Protein AF-0000000083461631 (afdb_homodimer)

Nearest PDB structures (foldseek):
  4ord-assembly1_A  TM=9.804E-01  e=2.240E-19  Danio rerio
  3f5o-assembly1_B  TM=9.850E-01  e=8.744E-19  Homo sapiens
  2h4u-assembly1_A  TM=9.901E-01  e=3.588E-17  Homo sapiens
  2h4u-assembly1_D  TM=9.589E-01  e=8.024E-17  Homo sapiens
  1zki-assembly1_B  TM=8.930E-01  e=7.465E-11  Pseudomonas aeruginosa PAO1

Sequence (276 aa):
MSALQTVRSYWKYLIEGKGFEAILNTTQIVSAGEGKCTAEMVVGEQHLNALGTLHGGCTATLVDMISSMALITTKKGNAGVSVDMSISYLRAAPLGEKIIIEAKTNKSGKTLAFLDVAIKKTNGDLIATGTHTKFVQTMSALQTVRSYWKYLIEGKGFEAILNTTQIVSAGEGKCTAEMVVGEQHLNALGTLHGGCTATLVDMISSMALITTKKGNAGVSVDMSISYLRAAPLGEKIIIEAKTNKSGKTLAFLDVAIKKTNGDLIATGTHTKFVQT

pLDDT: mean 97.43, std 4.05, range [59.09, 98.97]

Structure (mmCIF, N/CA/C/O backbone):
data_AF-0000000083461631-model_v1
#
loop_
_entity.id
_entity.type
_entity.pdbx_description
1 polymer 'Acyl-coenzyme A thioesterase 13'
#
loop_
_atom_site.group_PDB
_atom_site.id
_atom_site.type_symbol
_atom_site.label_atom_id
_atom_site.label_alt_id
_atom_site.label_comp_id
_atom_site.label_asym_id
_atom_site.label_entity_id
_atom_site.label_seq_id
_atom_site.pdbx_PDB_ins_code
_atom_site.Cartn_x
_atom_site.Cartn_y
_atom_site.Cartn_z
_atom_site.occupancy
_atom_site.B_iso_or_equiv
_atom_site.auth_seq_id
_atom_site.auth_comp_id
_atom_site.auth_asym_id
_atom_site.auth_atom_id
_atom_site.pdbx_PDB_model_num
ATOM 1 N N . MET A 1 1 ? -0.059 -26.38 -18.36 1 84.03 1 MET A N 1
ATOM 2 C CA . MET A 1 1 ? 0.743 -25.165 -18.252 1 84.03 1 MET A CA 1
ATOM 3 C C . MET A 1 1 ? 1.476 -25.115 -16.916 1 84.03 1 MET A C 1
ATOM 5 O O . MET A 1 1 ? 0.965 -25.596 -15.903 1 84.03 1 MET A O 1
ATOM 9 N N . SER A 1 2 ? 2.731 -24.728 -16.998 1 94.28 2 SER A N 1
ATOM 10 C CA . SER A 1 2 ? 3.487 -24.654 -15.751 1 94.28 2 SER A CA 1
ATOM 11 C C . SER A 1 2 ? 2.91 -23.595 -14.818 1 94.28 2 SER A C 1
ATOM 13 O O . SER A 1 2 ? 2.135 -22.737 -15.247 1 94.28 2 SER A O 1
ATOM 15 N N . ALA A 1 3 ? 3.138 -23.726 -13.596 1 96.26 3 ALA A N 1
ATOM 16 C CA . ALA A 1 3 ? 2.722 -22.721 -12.621 1 96.26 3 ALA A CA 1
ATOM 17 C C . ALA A 1 3 ? 3.216 -21.333 -13.019 1 96.26 3 ALA A C 1
ATOM 19 O O . ALA A 1 3 ? 2.484 -20.348 -12.899 1 96.26 3 ALA A O 1
ATOM 20 N N . LEU A 1 4 ? 4.419 -21.264 -13.501 1 98.1 4 LEU A N 1
ATOM 21 C CA . LEU A 1 4 ? 5.001 -19.988 -13.905 1 98.1 4 LEU A CA 1
ATOM 22 C C . LEU A 1 4 ? 4.208 -19.367 -15.05 1 98.1 4 LEU A C 1
ATOM 24 O O . LEU A 1 4 ? 3.899 -18.174 -15.021 1 98.1 4 LEU A O 1
ATOM 28 N N . GLN A 1 5 ? 3.852 -20.115 -16.009 1 97.9 5 GLN A N 1
ATOM 29 C CA . GLN A 1 5 ? 3.11 -19.601 -17.155 1 97.9 5 GLN A CA 1
ATOM 30 C C . GLN A 1 5 ? 1.721 -19.124 -16.743 1 97.9 5 GLN A C 1
ATOM 32 O O . GLN A 1 5 ? 1.243 -18.095 -17.227 1 97.9 5 GLN A O 1
ATOM 37 N N . THR A 1 6 ? 1.158 -19.891 -15.921 1 97.07 6 THR A N 1
ATOM 38 C CA . THR A 1 6 ? -0.166 -19.518 -15.433 1 97.07 6 THR A CA 1
ATOM 39 C C . THR A 1 6 ? -0.11 -18.191 -14.682 1 97.07 6 THR A C 1
ATOM 41 O O . THR A 1 6 ? -0.924 -17.298 -14.927 1 97.07 6 THR A O 1
ATOM 44 N N . VAL A 1 7 ? 0.841 -18.043 -13.769 1 98.38 7 VAL A N 1
ATOM 45 C CA . VAL A 1 7 ? 0.971 -16.827 -12.974 1 98.38 7 VAL A CA 1
ATOM 46 C C . VAL A 1 7 ? 1.315 -15.649 -13.883 1 98.38 7 VAL A C 1
ATOM 48 O O . VAL A 1 7 ? 0.775 -14.553 -13.721 1 98.38 7 VAL A O 1
ATOM 51 N N . ARG A 1 8 ? 2.136 -15.841 -14.84 1 98.55 8 ARG A N 1
ATOM 52 C CA . ARG A 1 8 ? 2.495 -14.771 -15.766 1 98.55 8 ARG A CA 1
ATOM 53 C C . ARG A 1 8 ? 1.281 -14.304 -16.561 1 98.55 8 ARG A C 1
ATOM 55 O O . ARG A 1 8 ? 1.108 -13.106 -16.795 1 98.55 8 ARG A O 1
ATOM 62 N N . SER A 1 9 ? 0.485 -15.203 -17.001 1 98.14 9 SER A N 1
ATOM 63 C CA . SER A 1 9 ? -0.713 -14.847 -17.754 1 98.14 9 SER A CA 1
ATOM 64 C C . SER A 1 9 ? -1.691 -14.053 -16.894 1 98.14 9 SER A C 1
ATOM 66 O O . SER A 1 9 ? -2.248 -13.049 -17.343 1 98.14 9 SER A O 1
ATOM 68 N N . TYR A 1 10 ? -1.895 -14.508 -15.723 1 97.63 10 TYR A N 1
ATOM 69 C CA . TYR A 1 10 ? -2.784 -13.807 -14.803 1 97.63 10 TYR A CA 1
ATOM 70 C C . TYR A 1 10 ? -2.243 -12.421 -14.472 1 97.63 10 TYR A C 1
ATOM 72 O O . TYR A 1 10 ? -2.991 -11.44 -14.472 1 97.63 10 TYR A O 1
ATOM 80 N N . TRP A 1 11 ? -0.908 -12.376 -14.206 1 98.36 11 TRP A N 1
ATOM 81 C CA . TRP A 1 11 ? -0.241 -11.111 -13.915 1 98.36 11 TRP A CA 1
ATOM 82 C C . TRP A 1 11 ? -0.418 -10.125 -15.064 1 98.36 11 TRP A C 1
ATOM 84 O O . TRP A 1 11 ? -0.775 -8.965 -14.846 1 98.36 11 TRP A O 1
ATOM 94 N N . LYS A 1 12 ? -0.23 -10.613 -16.205 1 98.17 12 LYS A N 1
ATOM 95 C CA . LYS A 1 12 ? -0.379 -9.777 -17.393 1 98.17 12 LYS A CA 1
ATOM 96 C C . LYS A 1 12 ? -1.792 -9.21 -17.494 1 98.17 12 LYS A C 1
ATOM 98 O O . LYS A 1 12 ? -1.971 -8.027 -17.789 1 98.17 12 LYS A O 1
ATOM 103 N N . TYR A 1 13 ? -2.714 -10.028 -17.329 1 97.7 13 TYR A N 1
ATOM 104 C CA . TYR A 1 13 ? -4.108 -9.6 -17.333 1 97.7 13 TYR A CA 1
ATOM 105 C C . TYR A 1 13 ? -4.335 -8.468 -16.338 1 97.7 13 TYR A C 1
ATOM 107 O O . TYR A 1 13 ? -4.983 -7.47 -16.66 1 97.7 13 TYR A O 1
ATOM 115 N N . LEU A 1 14 ? -3.771 -8.595 -15.136 1 97.64 14 LEU A N 1
ATOM 116 C CA . LEU A 1 14 ? -3.978 -7.616 -14.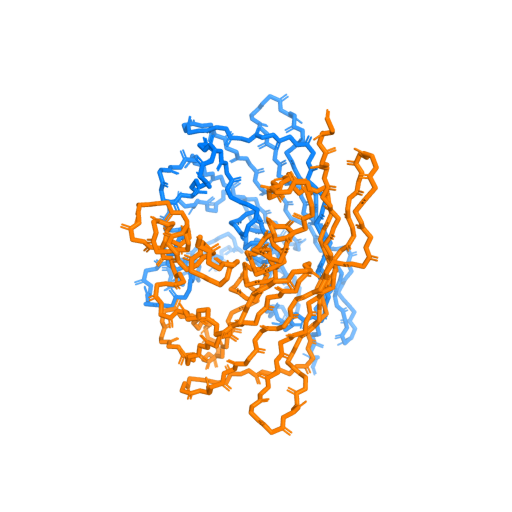074 1 97.64 14 LEU A CA 1
ATOM 117 C C . LEU A 1 14 ? -3.295 -6.295 -14.412 1 97.64 14 LEU A C 1
ATOM 119 O O . LEU A 1 14 ? -3.914 -5.232 -14.326 1 97.64 14 LEU A O 1
ATOM 123 N N . ILE A 1 15 ? -2.041 -6.303 -14.836 1 97.68 15 ILE A N 1
ATOM 124 C CA . ILE A 1 15 ? -1.252 -5.081 -14.955 1 97.68 15 ILE A CA 1
ATOM 125 C C . ILE A 1 15 ? -1.605 -4.364 -16.256 1 97.68 15 ILE A C 1
ATOM 127 O O . ILE A 1 15 ? -1.259 -3.195 -16.442 1 97.68 15 ILE A O 1
ATOM 131 N N . GLU A 1 16 ? -2.249 -5.028 -17.185 1 97.53 16 GLU A N 1
ATOM 132 C CA . GLU A 1 16 ? -2.68 -4.402 -18.432 1 97.53 16 GLU A CA 1
ATOM 133 C C . GLU A 1 16 ? -4.122 -3.913 -18.334 1 97.53 16 GLU A C 1
ATOM 135 O O . GLU A 1 16 ? -4.654 -3.338 -19.285 1 97.53 16 GLU A O 1
ATOM 140 N N . GLY A 1 17 ? -4.75 -4.155 -17.234 1 96.5 17 GLY A N 1
ATOM 141 C CA . GLY A 1 17 ? -6.105 -3.679 -17.008 1 96.5 17 GLY A CA 1
ATOM 142 C C . GLY A 1 17 ? -6.162 -2.23 -16.563 1 96.5 17 GLY A C 1
ATOM 143 O O . GLY A 1 17 ? -5.193 -1.486 -16.725 1 96.5 17 GLY A O 1
ATOM 144 N N . LYS A 1 18 ? -7.301 -1.824 -16.054 1 95.52 18 LYS A N 1
ATOM 145 C CA . LYS A 1 18 ? -7.535 -0.434 -15.675 1 95.52 18 LYS A CA 1
ATOM 146 C C . LYS A 1 18 ? -7.533 -0.27 -14.158 1 95.52 18 LYS A C 1
ATOM 148 O O . LYS A 1 18 ? -7.65 0.846 -13.648 1 95.52 18 LYS A O 1
ATOM 153 N N . GLY A 1 19 ? -7.443 -1.429 -13.494 1 97.44 19 GLY A N 1
ATOM 154 C CA . GLY A 1 19 ? -7.494 -1.385 -12.041 1 97.44 19 GLY A CA 1
ATOM 155 C C . GLY A 1 19 ? -6.198 -0.91 -11.413 1 97.44 19 GLY A C 1
ATOM 156 O O . GLY A 1 19 ? -5.301 -0.435 -12.112 1 97.44 19 GLY A O 1
ATOM 157 N N . PHE A 1 20 ? -6.131 -0.977 -10.075 1 98.09 20 PHE A N 1
ATOM 158 C CA . PHE A 1 20 ? -5.037 -0.435 -9.278 1 98.09 20 PHE A CA 1
ATOM 159 C C . PHE A 1 20 ? -3.718 -1.108 -9.641 1 98.09 20 PHE A C 1
ATOM 161 O O . PHE A 1 20 ? -2.666 -0.466 -9.634 1 98.09 20 PHE A O 1
ATOM 168 N N . GLU A 1 21 ? -3.747 -2.344 -10.042 1 97.27 21 GLU A N 1
ATOM 169 C CA . GLU A 1 21 ? -2.566 -3.158 -10.313 1 97.27 21 GLU A CA 1
ATOM 170 C C . GLU A 1 21 ? -1.772 -2.603 -11.492 1 97.27 21 GLU A C 1
ATOM 172 O O . GLU A 1 21 ? -0.592 -2.92 -11.657 1 97.27 21 GLU A O 1
ATOM 177 N N . ALA A 1 22 ? -2.405 -1.817 -12.264 1 97.03 22 ALA A N 1
ATOM 178 C CA . ALA A 1 22 ? -1.766 -1.281 -13.463 1 97.03 22 ALA A CA 1
ATOM 179 C C . ALA A 1 22 ? -0.508 -0.494 -13.108 1 97.03 22 ALA A C 1
ATOM 181 O O . ALA A 1 22 ? 0.387 -0.333 -13.942 1 97.03 22 ALA A O 1
ATOM 182 N N . ILE A 1 23 ? -0.4 -0.065 -11.898 1 95.79 23 ILE A N 1
ATOM 183 C CA . ILE A 1 23 ? 0.733 0.743 -11.462 1 95.79 23 ILE A CA 1
ATOM 184 C C . ILE A 1 23 ? 1.999 -0.111 -11.44 1 95.79 23 ILE A C 1
ATOM 186 O O . ILE A 1 23 ? 3.112 0.419 -11.401 1 95.79 23 ILE A O 1
ATOM 190 N N . LEU A 1 24 ? 1.839 -1.439 -11.477 1 97.23 24 LEU A N 1
ATOM 191 C CA . LEU A 1 24 ? 2.97 -2.359 -11.413 1 97.23 24 LEU A CA 1
ATOM 192 C C . LEU A 1 24 ? 3.302 -2.909 -12.796 1 97.23 24 LEU A C 1
ATOM 194 O O . LEU A 1 24 ? 3.869 -3.998 -12.916 1 97.23 24 LEU A O 1
ATOM 198 N N . ASN A 1 25 ? 2.998 -2.196 -13.822 1 96.45 25 ASN A N 1
ATOM 199 C CA . ASN A 1 25 ? 3.094 -2.683 -15.194 1 96.45 25 ASN A CA 1
ATOM 200 C C . ASN A 1 25 ? 4.547 -2.867 -15.623 1 96.45 25 ASN A C 1
ATOM 202 O O . ASN A 1 25 ? 4.819 -3.439 -16.68 1 96.45 25 ASN A O 1
ATOM 206 N N . THR A 1 26 ? 5.5 -2.521 -14.824 1 96.67 26 THR A N 1
ATOM 207 C CA . THR A 1 26 ? 6.907 -2.72 -15.156 1 96.67 26 THR A CA 1
ATOM 208 C C . THR A 1 26 ? 7.488 -3.891 -14.37 1 96.67 26 THR A C 1
ATOM 210 O O . THR A 1 26 ? 8.665 -4.224 -14.521 1 96.67 26 THR A O 1
ATOM 213 N N . THR A 1 27 ? 6.741 -4.505 -13.532 1 98.55 27 THR A N 1
ATOM 214 C CA . THR A 1 27 ? 7.166 -5.631 -12.708 1 98.55 27 THR A CA 1
ATOM 215 C C . THR A 1 27 ? 7.062 -6.94 -13.485 1 98.55 27 THR A C 1
ATOM 217 O O . THR A 1 27 ? 6.063 -7.188 -14.163 1 98.55 27 THR A O 1
ATOM 220 N N . GLN A 1 28 ? 8.072 -7.776 -13.385 1 98.66 28 GLN A N 1
ATOM 221 C CA . GLN A 1 28 ? 8.108 -9.051 -14.095 1 98.66 28 GLN A CA 1
ATOM 222 C C . GLN A 1 28 ? 8.129 -10.223 -13.118 1 98.66 28 GLN A C 1
ATOM 224 O O . GLN A 1 28 ? 8.959 -10.264 -12.208 1 98.66 28 GLN A O 1
ATOM 229 N N . ILE A 1 29 ? 7.302 -11.195 -13.404 1 98.91 29 ILE A N 1
ATOM 230 C CA . ILE A 1 29 ? 7.349 -12.444 -12.652 1 98.91 29 ILE A CA 1
ATOM 231 C C . ILE A 1 29 ? 8.47 -13.33 -13.192 1 98.91 29 ILE A C 1
ATOM 233 O O . ILE A 1 29 ? 8.484 -13.671 -14.377 1 98.91 29 ILE A O 1
ATOM 237 N N . VAL A 1 30 ? 9.35 -13.752 -12.302 1 98.77 30 VAL A N 1
ATOM 238 C CA . VAL A 1 30 ? 10.51 -14.466 -12.826 1 98.77 30 VAL A CA 1
ATOM 239 C C . VAL A 1 30 ? 10.441 -15.935 -12.415 1 98.77 30 VAL A C 1
ATOM 241 O O . VAL A 1 30 ? 11.04 -16.796 -13.063 1 98.77 30 VAL A O 1
ATOM 244 N N . SER A 1 31 ? 9.765 -16.27 -11.362 1 98.89 31 SER A N 1
ATOM 245 C CA . SER A 1 31 ? 9.521 -17.649 -10.952 1 98.89 31 SER A CA 1
ATOM 246 C C . SER A 1 31 ? 8.232 -17.767 -10.147 1 98.89 31 SER A C 1
ATOM 248 O O . SER A 1 31 ? 7.815 -16.811 -9.489 1 98.89 31 SER A O 1
ATOM 250 N N . ALA A 1 32 ? 7.649 -18.942 -10.253 1 98.81 32 ALA A N 1
ATOM 251 C CA . ALA A 1 32 ? 6.422 -19.226 -9.512 1 98.81 32 ALA A CA 1
ATOM 252 C C . ALA A 1 32 ? 6.165 -20.728 -9.432 1 98.81 32 ALA A C 1
ATOM 254 O O . ALA A 1 32 ? 6.381 -21.454 -10.406 1 98.81 32 ALA A O 1
ATOM 255 N N . GLY A 1 33 ? 5.701 -21.111 -8.279 1 98.73 33 GLY A N 1
ATOM 256 C CA . GLY A 1 33 ? 5.342 -22.505 -8.073 1 98.73 33 GLY A CA 1
ATOM 257 C C . GLY A 1 33 ? 5.422 -22.933 -6.62 1 98.73 33 GLY A C 1
ATOM 258 O O . GLY A 1 33 ? 6.283 -22.461 -5.875 1 98.73 33 GLY A O 1
ATOM 259 N N . GLU A 1 34 ? 4.527 -23.845 -6.247 1 98.19 34 GLU A N 1
ATOM 260 C CA . GLU A 1 34 ? 4.565 -24.488 -4.938 1 98.19 34 GLU A CA 1
ATOM 261 C C . GLU A 1 34 ? 4.535 -23.456 -3.814 1 98.19 34 GLU A C 1
ATOM 263 O O . GLU A 1 34 ? 5.331 -23.528 -2.876 1 98.19 34 GLU A O 1
ATOM 268 N N . GLY A 1 35 ? 3.778 -22.452 -3.953 1 98.68 35 GLY A N 1
ATOM 269 C CA . GLY A 1 35 ? 3.556 -21.474 -2.899 1 98.68 35 GLY A CA 1
ATOM 270 C C . GLY A 1 35 ? 4.617 -20.391 -2.856 1 98.68 35 GLY A C 1
ATOM 271 O O . GLY A 1 35 ? 4.728 -19.663 -1.868 1 98.68 35 GLY A O 1
ATOM 272 N N . LYS A 1 36 ? 5.422 -20.353 -3.943 1 98.92 36 LYS A N 1
ATOM 273 C CA . LYS A 1 36 ? 6.468 -19.338 -4.028 1 98.92 36 LYS A CA 1
ATOM 274 C C . LYS A 1 36 ? 6.325 -18.506 -5.3 1 98.92 36 LYS A C 1
ATOM 276 O O . LYS A 1 36 ? 5.841 -19.001 -6.319 1 98.92 36 LYS A O 1
ATOM 281 N N . CYS A 1 37 ? 6.763 -17.281 -5.215 1 98.94 37 CYS A N 1
ATOM 282 C CA . CYS A 1 37 ? 6.781 -16.389 -6.369 1 98.94 37 CYS A CA 1
ATOM 283 C C . CYS A 1 37 ? 7.878 -15.34 -6.23 1 98.94 37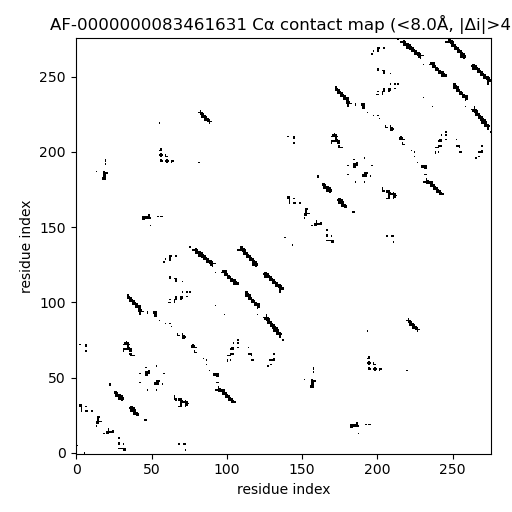 CYS A C 1
ATOM 285 O O . CYS A 1 37 ? 8.063 -14.768 -5.155 1 98.94 37 CYS A O 1
ATOM 287 N N . THR A 1 38 ? 8.619 -15.125 -7.267 1 98.96 38 THR A N 1
ATOM 288 C CA . THR A 1 38 ? 9.636 -14.081 -7.329 1 98.96 38 THR A CA 1
ATOM 289 C C . THR A 1 38 ? 9.36 -13.125 -8.486 1 98.96 38 THR A C 1
ATOM 291 O O . THR A 1 38 ? 9.037 -13.56 -9.593 1 98.96 38 THR A O 1
ATOM 294 N N . ALA A 1 39 ? 9.503 -11.873 -8.233 1 98.95 39 ALA A N 1
ATOM 295 C CA . ALA A 1 39 ? 9.365 -10.832 -9.249 1 98.95 39 ALA A CA 1
ATOM 296 C C . ALA A 1 39 ? 10.551 -9.872 -9.215 1 98.95 39 ALA A C 1
ATOM 298 O O . ALA A 1 39 ? 11.28 -9.811 -8.222 1 98.95 39 ALA A O 1
ATOM 299 N N . GLU A 1 40 ? 10.71 -9.177 -10.241 1 98.93 40 GLU A N 1
ATOM 300 C CA . GLU A 1 40 ? 11.724 -8.131 -10.341 1 98.93 40 GLU A CA 1
ATOM 301 C C . GLU A 1 40 ? 11.137 -6.848 -10.924 1 98.93 40 GLU A C 1
ATOM 303 O O . GLU A 1 40 ? 10.186 -6.895 -11.707 1 98.93 40 GLU A O 1
ATOM 308 N N . MET A 1 41 ? 11.75 -5.797 -10.549 1 98.57 41 MET A N 1
ATOM 309 C CA . MET A 1 41 ? 11.335 -4.485 -11.037 1 98.57 41 MET A CA 1
ATOM 310 C C . MET A 1 41 ? 12.479 -3.481 -10.942 1 98.57 41 MET A C 1
ATOM 312 O O . MET A 1 41 ? 13.291 -3.545 -10.017 1 98.57 41 MET A O 1
ATOM 316 N N . VAL A 1 42 ? 12.576 -2.6 -11.873 1 98.67 42 VAL A N 1
ATOM 317 C CA . VAL A 1 42 ? 13.411 -1.411 -11.741 1 98.67 42 VAL A CA 1
ATOM 318 C C . VAL A 1 42 ? 12.565 -0.237 -11.252 1 98.67 42 VAL A C 1
ATOM 320 O O . VAL A 1 42 ? 11.523 0.07 -11.835 1 98.67 42 VAL A O 1
ATOM 323 N N . VAL A 1 43 ? 13.002 0.379 -10.202 1 98.66 43 VAL A N 1
ATOM 324 C CA . VAL A 1 43 ? 12.261 1.5 -9.634 1 98.66 43 VAL A CA 1
ATOM 325 C C . VAL A 1 43 ? 12.214 2.65 -10.638 1 98.66 43 VAL A C 1
ATOM 327 O O . VAL A 1 43 ? 13.253 3.205 -11.004 1 98.66 43 VAL A O 1
ATOM 330 N N . GLY A 1 44 ? 11.02 2.937 -11.076 1 98.19 44 GLY A N 1
ATOM 331 C CA . GLY A 1 44 ? 10.81 4.033 -12.008 1 98.19 44 GLY A CA 1
ATOM 332 C C . GLY A 1 44 ? 10.186 5.256 -11.362 1 98.19 44 GLY A C 1
ATOM 333 O O . GLY A 1 44 ? 9.828 5.226 -10.183 1 98.19 44 GLY A O 1
ATOM 334 N N . GLU A 1 45 ? 10.037 6.309 -12.11 1 97.75 45 GLU A N 1
ATOM 335 C CA . GLU A 1 45 ? 9.509 7.574 -11.606 1 97.75 45 GLU A CA 1
ATOM 336 C C . GLU A 1 45 ? 8.115 7.393 -11.012 1 97.75 45 GLU A C 1
ATOM 338 O O . GLU A 1 45 ? 7.789 7.993 -9.986 1 97.75 45 GLU A O 1
ATOM 343 N N . GLN A 1 46 ? 7.33 6.538 -11.615 1 97.24 46 GLN A N 1
ATOM 344 C CA . GLN A 1 46 ? 5.941 6.349 -11.21 1 97.24 46 GLN A CA 1
ATOM 345 C C . GLN A 1 46 ? 5.853 5.642 -9.86 1 97.24 46 GLN A C 1
ATOM 347 O O . GLN A 1 46 ? 4.775 5.553 -9.269 1 97.24 46 GLN A O 1
ATOM 352 N N . HIS A 1 47 ? 7.007 5.109 -9.378 1 98.46 47 HIS A N 1
ATOM 353 C CA . HIS A 1 47 ? 7.024 4.358 -8.128 1 98.46 47 HIS A CA 1
ATOM 354 C C . HIS A 1 47 ? 7.543 5.213 -6.978 1 98.46 47 HIS A C 1
ATOM 356 O O . HIS A 1 47 ? 7.591 4.759 -5.833 1 98.46 47 HIS A O 1
ATOM 362 N N . LEU A 1 48 ? 7.932 6.434 -7.218 1 98.46 48 LEU A N 1
ATOM 363 C CA . LEU A 1 48 ? 8.705 7.218 -6.26 1 98.46 48 LEU A CA 1
ATOM 364 C C . LEU A 1 48 ? 7.785 7.996 -5.326 1 98.46 48 LEU A C 1
ATOM 366 O O . LEU A 1 48 ? 6.684 8.39 -5.717 1 98.46 48 LEU A O 1
ATOM 370 N N . ASN A 1 49 ? 8.319 8.184 -4.142 1 97.64 49 ASN A N 1
ATOM 371 C CA . ASN A 1 49 ? 7.766 9.211 -3.265 1 97.64 49 ASN A CA 1
ATOM 372 C C . ASN A 1 49 ? 8.412 10.57 -3.517 1 97.64 49 ASN A C 1
ATOM 374 O O . ASN A 1 49 ? 9.209 10.722 -4.444 1 97.64 49 ASN A O 1
ATOM 378 N N . ALA A 1 50 ? 8.035 11.527 -2.694 1 95.05 50 ALA A N 1
ATOM 379 C CA . ALA A 1 50 ? 8.481 12.904 -2.891 1 95.05 50 ALA A CA 1
ATOM 380 C C . ALA A 1 50 ? 9.98 13.037 -2.634 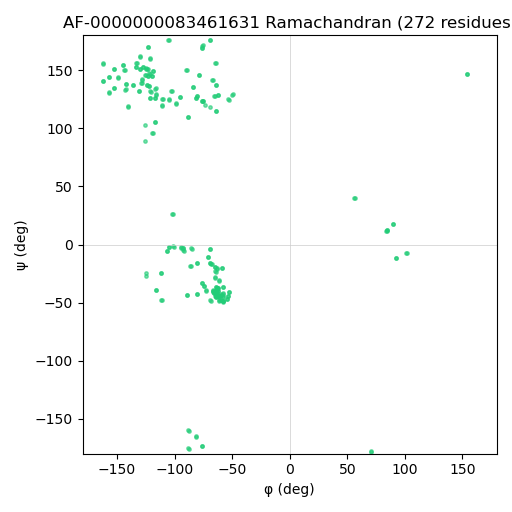1 95.05 50 ALA A C 1
ATOM 382 O O . ALA A 1 50 ? 10.595 14.035 -3.015 1 95.05 50 ALA A O 1
ATOM 383 N N . LEU A 1 51 ? 10.59 12.043 -1.956 1 95.13 51 LEU A N 1
ATOM 384 C CA . LEU A 1 51 ? 12.015 12.08 -1.647 1 95.13 51 LEU A CA 1
ATOM 385 C C . LEU A 1 51 ? 12.824 11.374 -2.729 1 95.13 51 LEU A C 1
ATOM 387 O O . LEU A 1 51 ? 14.043 11.234 -2.607 1 95.13 51 LEU A O 1
ATOM 391 N N . GLY A 1 52 ? 12.19 10.806 -3.704 1 97.42 52 GLY A N 1
ATOM 392 C CA . GLY A 1 52 ? 12.899 10.217 -4.829 1 97.42 52 GLY A CA 1
ATOM 393 C C . GLY A 1 52 ? 13.253 8.758 -4.613 1 97.42 52 GLY A C 1
ATOM 394 O O . GLY A 1 52 ? 14.181 8.24 -5.237 1 97.42 52 GLY A O 1
ATOM 395 N N . THR A 1 53 ? 12.614 8.156 -3.697 1 98.46 53 THR A N 1
ATOM 396 C CA . THR A 1 53 ? 12.82 6.733 -3.452 1 98.46 53 THR A CA 1
ATOM 397 C C . THR A 1 53 ? 11.504 5.969 -3.563 1 98.46 53 THR A C 1
ATOM 399 O O . THR A 1 53 ? 10.436 6.574 -3.673 1 98.46 53 THR A O 1
ATOM 402 N N . LEU A 1 54 ? 11.614 4.662 -3.561 1 98.7 54 LEU A N 1
ATOM 403 C CA . LEU A 1 54 ? 10.443 3.797 -3.655 1 98.7 54 LEU A CA 1
ATOM 404 C C . LEU A 1 54 ? 9.414 4.157 -2.589 1 98.7 54 LEU A C 1
ATOM 406 O O . LEU A 1 54 ? 9.735 4.2 -1.399 1 98.7 54 LEU A O 1
ATOM 410 N N . HIS A 1 55 ? 8.223 4.433 -3.018 1 98.79 55 HIS A N 1
ATOM 411 C CA . HIS A 1 55 ? 7.139 4.857 -2.138 1 98.79 55 HIS A CA 1
ATOM 412 C C . HIS A 1 55 ? 6.719 3.731 -1.199 1 98.79 55 HIS A C 1
ATOM 414 O O . HIS A 1 55 ? 6.618 2.575 -1.616 1 98.79 55 HIS A O 1
ATOM 420 N N . GLY A 1 56 ? 6.405 4.017 0.035 1 98.64 56 GLY A N 1
ATOM 421 C CA . GLY A 1 56 ? 5.941 3.025 0.992 1 98.64 56 GLY A CA 1
ATOM 422 C C . GLY A 1 56 ? 4.691 2.295 0.535 1 98.64 56 GLY A C 1
ATOM 423 O O . GLY A 1 56 ? 4.559 1.088 0.747 1 98.64 56 GLY A O 1
ATOM 424 N N . GLY A 1 57 ? 3.763 3.039 -0.025 1 98.63 57 GLY A N 1
ATOM 425 C CA . GLY A 1 57 ? 2.571 2.422 -0.584 1 98.63 57 GLY A CA 1
ATOM 426 C C . GLY A 1 57 ? 2.872 1.466 -1.723 1 98.63 57 GLY A C 1
ATOM 427 O O . GLY A 1 57 ? 2.209 0.437 -1.868 1 98.63 57 GLY A O 1
ATOM 428 N N . CYS A 1 58 ? 3.83 1.8 -2.544 1 98.75 58 CYS A N 1
ATOM 429 C CA . CYS A 1 58 ? 4.241 0.889 -3.607 1 98.75 58 CYS A CA 1
ATOM 430 C C . CYS A 1 58 ? 4.839 -0.388 -3.03 1 98.75 58 CYS A C 1
ATOM 432 O O . CYS A 1 58 ? 4.53 -1.488 -3.492 1 98.75 58 CYS A O 1
ATOM 434 N N . THR A 1 59 ? 5.683 -0.218 -2.03 1 98.9 59 THR A N 1
ATOM 435 C CA . THR A 1 59 ? 6.236 -1.365 -1.319 1 98.9 59 THR A CA 1
ATOM 436 C C . THR A 1 59 ? 5.121 -2.264 -0.792 1 98.9 59 THR A C 1
ATOM 438 O O . THR A 1 59 ? 5.151 -3.48 -0.99 1 98.9 59 THR A O 1
ATOM 441 N N . ALA A 1 60 ? 4.12 -1.682 -0.168 1 98.92 60 ALA A N 1
ATOM 442 C CA . ALA A 1 60 ? 2.996 -2.447 0.365 1 98.92 60 ALA A CA 1
ATOM 443 C C . ALA A 1 60 ? 2.24 -3.162 -0.751 1 98.92 60 ALA A C 1
ATOM 445 O O . ALA A 1 60 ? 1.79 -4.297 -0.577 1 98.92 60 ALA A O 1
ATOM 446 N N . THR A 1 61 ? 2.083 -2.49 -1.85 1 98.86 61 THR A N 1
ATOM 447 C CA . THR A 1 61 ? 1.393 -3.09 -2.986 1 98.86 61 THR A CA 1
ATOM 448 C C . THR A 1 61 ? 2.163 -4.298 -3.511 1 98.86 61 THR A C 1
ATOM 450 O O . THR A 1 61 ? 1.566 -5.32 -3.856 1 98.86 61 THR A O 1
ATOM 453 N N . LEU A 1 62 ? 3.488 -4.17 -3.589 1 98.9 62 LEU A N 1
ATOM 454 C CA . LEU A 1 62 ? 4.313 -5.298 -4.01 1 98.9 62 LEU A CA 1
ATOM 455 C C . LEU A 1 62 ? 4.154 -6.474 -3.053 1 98.9 62 LEU A C 1
ATOM 457 O O . LEU A 1 62 ? 4.009 -7.619 -3.489 1 98.9 62 LEU A O 1
ATOM 461 N N . VAL A 1 63 ? 4.163 -6.215 -1.747 1 98.94 63 VAL A N 1
ATOM 462 C CA . VAL A 1 63 ? 3.949 -7.264 -0.756 1 98.94 63 VAL A CA 1
ATOM 463 C C . VAL A 1 63 ? 2.597 -7.932 -0.994 1 98.94 63 VAL A C 1
ATOM 465 O O . VAL A 1 63 ? 2.507 -9.161 -1.051 1 98.94 63 VAL A O 1
ATOM 468 N N . ASP A 1 64 ? 1.573 -7.131 -1.153 1 98.88 64 ASP A N 1
ATOM 469 C CA . ASP A 1 64 ? 0.21 -7.603 -1.377 1 98.88 64 ASP A CA 1
ATOM 470 C C . ASP A 1 64 ? 0.132 -8.489 -2.618 1 98.88 64 ASP A C 1
ATOM 472 O O . ASP A 1 64 ? -0.323 -9.632 -2.543 1 98.88 64 ASP A O 1
ATOM 476 N N . MET A 1 65 ? 0.683 -8.03 -3.682 1 98.81 65 MET A N 1
ATOM 477 C CA . MET A 1 65 ? 0.446 -8.653 -4.98 1 98.81 65 MET A CA 1
ATOM 478 C C . MET A 1 65 ? 1.326 -9.886 -5.161 1 98.81 65 MET A C 1
ATOM 480 O O . MET A 1 65 ? 0.856 -10.926 -5.627 1 98.81 65 MET A O 1
ATOM 484 N N . ILE A 1 66 ? 2.566 -9.806 -4.786 1 98.9 66 ILE A N 1
ATOM 485 C CA . ILE A 1 66 ? 3.454 -10.929 -5.066 1 98.9 66 ILE A CA 1
ATOM 486 C C . ILE A 1 66 ? 3.17 -12.068 -4.089 1 98.9 66 ILE A C 1
ATOM 488 O O . ILE A 1 66 ? 3.262 -13.243 -4.452 1 98.9 66 ILE A O 1
ATOM 492 N N . SER A 1 67 ? 2.782 -11.752 -2.826 1 98.86 67 SER A N 1
ATOM 493 C CA . SER A 1 67 ? 2.326 -12.82 -1.944 1 98.86 67 SER A CA 1
ATOM 494 C C . SER A 1 67 ? 1.067 -13.487 -2.487 1 98.86 67 SER A C 1
ATOM 496 O O . SER A 1 67 ? 0.907 -14.705 -2.38 1 98.86 67 SER A O 1
ATOM 498 N N . SER A 1 68 ? 0.143 -12.728 -3.074 1 98.58 68 SER A N 1
ATOM 499 C CA . SER A 1 68 ? -1.057 -13.306 -3.67 1 98.58 68 SER A CA 1
ATOM 500 C C . SER A 1 68 ? -0.709 -14.216 -4.842 1 98.58 68 SER A C 1
ATOM 502 O O . SER A 1 68 ? -1.327 -15.267 -5.025 1 98.58 68 SER A O 1
ATOM 504 N N . MET A 1 69 ? 0.312 -13.844 -5.629 1 98.71 69 MET A N 1
ATOM 505 C CA . MET A 1 69 ? 0.749 -14.682 -6.741 1 98.71 69 MET A CA 1
ATOM 506 C C . MET A 1 69 ? 1.341 -15.993 -6.234 1 98.71 69 MET A C 1
ATOM 508 O O . MET A 1 69 ? 1.13 -17.048 -6.835 1 98.71 69 MET A O 1
ATOM 512 N N . ALA A 1 70 ? 2.097 -15.888 -5.16 1 98.84 70 ALA A N 1
ATOM 513 C CA . ALA A 1 70 ? 2.613 -17.114 -4.556 1 98.84 70 ALA A CA 1
ATOM 514 C C . ALA A 1 70 ? 1.474 -18.032 -4.12 1 98.84 70 ALA A C 1
ATOM 516 O O . ALA A 1 70 ? 1.514 -19.24 -4.364 1 98.84 70 ALA A O 1
ATOM 517 N N . LEU A 1 71 ? 0.496 -17.473 -3.541 1 98.49 71 LEU A N 1
ATOM 518 C CA . LEU A 1 71 ? -0.618 -18.227 -2.978 1 98.49 71 LEU A CA 1
ATOM 519 C C . LEU A 1 71 ? -1.375 -18.976 -4.069 1 98.49 71 LEU A C 1
ATOM 521 O O . LEU A 1 71 ? -1.809 -20.112 -3.862 1 98.49 71 LEU A O 1
ATOM 525 N N . ILE A 1 72 ? -1.51 -18.365 -5.228 1 97.32 72 ILE A N 1
ATOM 526 C CA . ILE A 1 72 ? -2.251 -18.96 -6.335 1 97.32 72 ILE A CA 1
ATOM 527 C C . ILE A 1 72 ? -1.566 -20.25 -6.781 1 97.32 72 ILE A C 1
ATOM 529 O O . ILE A 1 72 ? -2.184 -21.094 -7.434 1 97.32 72 ILE A O 1
ATOM 533 N N . THR A 1 73 ? -0.297 -20.453 -6.489 1 98.24 73 THR A N 1
ATOM 534 C CA . THR A 1 73 ? 0.445 -21.609 -6.98 1 98.24 73 THR A CA 1
ATOM 535 C C . THR A 1 73 ? 0.377 -22.76 -5.981 1 98.24 73 THR A C 1
ATOM 537 O O . THR A 1 73 ? 0.957 -23.823 -6.21 1 98.24 73 THR A O 1
ATOM 540 N N . THR A 1 74 ? -0.214 -22.497 -4.838 1 97.11 74 THR A N 1
ATOM 541 C CA . THR A 1 74 ? -0.457 -23.596 -3.911 1 97.11 74 THR A CA 1
ATOM 542 C C . THR A 1 74 ? -1.521 -24.542 -4.46 1 97.11 74 THR A C 1
ATOM 544 O O . THR A 1 74 ? -2.108 -24.281 -5.512 1 97.11 74 THR A O 1
ATOM 547 N N . LYS A 1 75 ? -1.785 -25.582 -3.801 1 92.83 75 LYS A N 1
ATOM 548 C CA . LYS A 1 75 ? -2.773 -26.567 -4.234 1 92.83 75 LYS A CA 1
ATOM 549 C C . LYS A 1 75 ? -4.176 -25.968 -4.245 1 92.83 75 LYS A C 1
ATOM 551 O O . LYS A 1 75 ? -5.009 -26.341 -5.075 1 92.83 75 LYS A O 1
ATOM 556 N N . LYS A 1 76 ? -4.413 -25.016 -3.416 1 91.33 76 LYS A N 1
ATOM 557 C CA . LYS A 1 76 ? -5.737 -24.406 -3.337 1 91.33 76 LYS A CA 1
ATOM 558 C C . LYS A 1 76 ? -6.013 -23.532 -4.557 1 91.33 76 LYS A C 1
ATOM 560 O O . LYS A 1 76 ? -7.165 -23.379 -4.969 1 91.33 76 LYS A O 1
ATOM 565 N N . GLY A 1 77 ? -5.002 -22.783 -5.045 1 91.53 77 GLY A N 1
ATOM 566 C CA . GLY A 1 77 ? -5.08 -22.165 -6.359 1 91.53 77 GLY A CA 1
ATOM 567 C C . GLY A 1 77 ? -5.812 -20.836 -6.351 1 91.53 77 GLY A C 1
ATOM 568 O O . GLY A 1 77 ? -6.212 -20.335 -7.404 1 91.53 77 GLY A O 1
ATOM 569 N N . ASN A 1 78 ? -6.066 -20.294 -5.187 1 91.37 78 ASN A N 1
ATOM 570 C CA . ASN A 1 78 ? -6.734 -18.997 -5.188 1 91.37 78 ASN A CA 1
ATOM 571 C C . ASN A 1 78 ? -5.902 -17.937 -4.471 1 91.37 78 ASN A C 1
ATOM 573 O O . ASN A 1 78 ? -5.035 -18.266 -3.659 1 91.37 78 ASN A O 1
ATOM 577 N N . ALA A 1 79 ? -6.203 -16.68 -4.745 1 92.1 79 ALA A N 1
ATOM 578 C CA . ALA A 1 79 ? -5.406 -15.561 -4.251 1 92.1 79 ALA A CA 1
ATOM 579 C C . ALA A 1 79 ? -5.861 -15.135 -2.858 1 92.1 79 ALA A C 1
ATOM 581 O O . ALA A 1 79 ? -5.13 -14.447 -2.142 1 92.1 79 ALA A O 1
ATOM 582 N N . GLY A 1 80 ? -7.131 -15.537 -2.41 1 95.22 80 GLY A N 1
ATOM 583 C CA . GLY A 1 80 ? -7.653 -15.146 -1.11 1 95.22 80 GLY A CA 1
ATOM 584 C C . GLY A 1 80 ? -8.005 -13.672 -1.027 1 95.22 80 GLY A C 1
ATOM 585 O O . GLY A 1 80 ? -7.955 -12.959 -2.032 1 95.22 80 GLY A O 1
ATOM 586 N N . VAL A 1 81 ? -8.448 -13.293 0.171 1 96.91 81 VAL A N 1
ATOM 587 C CA . VAL A 1 81 ? -8.743 -11.902 0.499 1 96.91 81 VAL A CA 1
ATOM 588 C C . VAL A 1 81 ? -7.932 -11.476 1.721 1 96.91 81 VAL A C 1
ATOM 590 O O . VAL A 1 81 ? -7.798 -12.238 2.681 1 96.91 81 VAL A O 1
ATOM 593 N N . SER A 1 82 ? -7.413 -10.318 1.635 1 98.5 82 SER A N 1
ATOM 594 C CA . SER A 1 82 ? -6.522 -9.856 2.694 1 98.5 82 SER A CA 1
ATOM 595 C C . SER A 1 82 ? -7.264 -9.715 4.019 1 98.5 82 SER A C 1
ATOM 597 O O . SER A 1 82 ? -8.382 -9.197 4.058 1 98.5 82 SER A O 1
ATOM 599 N N . VAL A 1 83 ? -6.611 -10.175 5.09 1 98.81 83 VAL A N 1
ATOM 600 C CA . VAL A 1 83 ? -7.095 -10.008 6.456 1 98.81 83 VAL A CA 1
ATOM 601 C C . VAL A 1 83 ? -6.184 -9.043 7.212 1 98.81 83 VAL A C 1
ATOM 603 O O . VAL A 1 83 ? -6.662 -8.122 7.878 1 98.81 83 VAL A O 1
ATOM 606 N N . ASP A 1 84 ? -4.855 -9.311 7.076 1 98.92 84 ASP A N 1
ATOM 607 C CA . ASP A 1 84 ? -3.853 -8.473 7.727 1 98.92 84 ASP A CA 1
ATOM 608 C C . ASP A 1 84 ? -2.559 -8.433 6.918 1 98.92 84 ASP A C 1
ATOM 610 O O . ASP A 1 84 ? -2.14 -9.448 6.357 1 98.92 84 ASP A O 1
ATOM 614 N N . MET A 1 85 ? -1.969 -7.31 6.938 1 98.94 85 MET A N 1
ATOM 615 C CA . MET A 1 85 ? -0.674 -7.146 6.282 1 98.94 85 MET A CA 1
ATOM 616 C C . MET A 1 85 ? 0.228 -6.214 7.084 1 98.94 85 MET A C 1
ATOM 618 O O . MET A 1 85 ? -0.213 -5.156 7.538 1 98.94 85 MET A O 1
ATOM 622 N N . SER A 1 86 ? 1.44 -6.617 7.274 1 98.97 86 SER A N 1
ATOM 623 C CA . SER A 1 86 ? 2.431 -5.819 7.987 1 98.97 86 SER A CA 1
ATOM 624 C C . SER A 1 86 ? 3.717 -5.684 7.179 1 98.97 86 SER A C 1
ATOM 626 O O . SER A 1 86 ? 4.177 -6.65 6.567 1 98.97 86 SER A O 1
ATOM 628 N N . ILE A 1 87 ? 4.268 -4.509 7.192 1 98.95 87 ILE A N 1
ATOM 629 C CA . ILE A 1 87 ? 5.49 -4.238 6.443 1 98.95 87 ILE A CA 1
ATOM 630 C C . ILE A 1 87 ? 6.506 -3.542 7.346 1 98.95 87 ILE A C 1
ATOM 632 O O . ILE A 1 87 ? 6.162 -2.605 8.07 1 98.95 87 ILE A O 1
ATOM 636 N N . SER A 1 88 ? 7.678 -3.994 7.336 1 98.97 88 SER A N 1
ATOM 637 C CA . SER A 1 88 ? 8.821 -3.293 7.913 1 98.97 88 SER A CA 1
ATOM 638 C C . SER A 1 88 ? 9.701 -2.683 6.827 1 98.97 88 SER A C 1
ATOM 640 O O . SER A 1 88 ? 10.132 -3.38 5.906 1 98.97 88 SER A O 1
ATOM 642 N N . TYR A 1 89 ? 9.919 -1.424 6.932 1 98.89 89 TYR A N 1
ATOM 643 C CA . TYR A 1 89 ? 10.724 -0.674 5.975 1 98.89 89 TYR A CA 1
ATOM 644 C C . TYR A 1 89 ? 12.144 -0.477 6.493 1 98.89 89 TYR A C 1
ATOM 646 O O . TYR A 1 89 ? 12.352 0.169 7.523 1 98.89 89 TYR A O 1
ATOM 654 N N . LEU A 1 90 ? 13.119 -0.963 5.719 1 98.82 90 LEU A N 1
ATOM 655 C CA . LEU A 1 90 ? 14.461 -1.054 6.284 1 98.82 90 LEU A CA 1
ATOM 656 C C . LEU A 1 90 ? 15.43 -0.147 5.533 1 98.82 90 LEU A C 1
ATOM 658 O O . LEU A 1 90 ? 16.341 0.428 6.133 1 98.82 90 LEU A O 1
ATOM 662 N N . ARG A 1 91 ? 15.276 -0.086 4.223 1 98.61 91 ARG A N 1
ATOM 663 C CA . ARG A 1 91 ? 16.179 0.727 3.415 1 98.61 91 ARG A CA 1
ATOM 664 C C . ARG A 1 91 ? 15.44 1.367 2.245 1 98.61 91 ARG A C 1
ATOM 666 O O . ARG A 1 91 ? 14.479 0.798 1.724 1 98.61 91 ARG A O 1
ATOM 673 N N . ALA A 1 92 ? 16.012 2.494 1.795 1 98.35 92 ALA A N 1
ATOM 674 C CA . ALA A 1 92 ? 15.477 3.171 0.617 1 98.35 92 ALA A CA 1
ATOM 675 C C . ALA A 1 92 ? 15.926 2.476 -0.666 1 98.35 92 ALA A C 1
ATOM 677 O O . ALA A 1 92 ? 16.983 1.843 -0.698 1 98.35 92 ALA A O 1
ATOM 678 N N . ALA A 1 93 ? 15.107 2.478 -1.646 1 98.58 93 ALA A N 1
ATOM 679 C CA . ALA A 1 93 ? 15.455 2.099 -3.013 1 98.58 93 ALA A CA 1
ATOM 680 C C . ALA A 1 93 ? 15.28 3.276 -3.969 1 98.58 93 ALA A C 1
ATOM 682 O O . ALA A 1 93 ? 14.153 3.679 -4.268 1 98.58 93 ALA A O 1
ATOM 683 N N . PRO A 1 94 ? 16.345 3.924 -4.446 1 98.44 94 PRO A N 1
ATOM 684 C CA . PRO A 1 94 ? 16.246 5.12 -5.286 1 98.44 94 PRO A CA 1
ATOM 685 C C . PRO A 1 94 ? 15.84 4.799 -6.723 1 98.44 94 PRO A C 1
ATOM 687 O O . PRO A 1 94 ? 15.842 3.632 -7.123 1 98.44 94 PRO A O 1
ATOM 690 N N . LEU A 1 95 ? 15.564 5.869 -7.457 1 98.48 95 LEU A N 1
ATOM 691 C CA . LEU A 1 95 ? 15.276 5.77 -8.884 1 98.48 95 LEU A CA 1
ATOM 692 C C . LEU A 1 95 ? 16.338 4.941 -9.597 1 98.48 95 LEU A C 1
ATOM 694 O O . LEU A 1 95 ? 17.536 5.137 -9.378 1 98.48 95 LEU A O 1
ATOM 698 N N . GLY A 1 96 ? 15.846 3.963 -10.366 1 98.45 96 GLY A N 1
ATOM 699 C CA . GLY A 1 96 ? 16.755 3.17 -11.177 1 98.45 96 GLY A CA 1
ATOM 700 C C . GLY A 1 96 ? 17.244 1.918 -10.475 1 98.45 96 GLY A C 1
ATOM 701 O O . GLY A 1 96 ? 17.876 1.059 -11.094 1 98.45 96 GLY A O 1
ATOM 702 N N . GLU A 1 97 ? 17.01 1.793 -9.193 1 98.58 97 GLU A N 1
ATOM 703 C CA . GLU A 1 97 ? 17.416 0.6 -8.457 1 98.58 97 GLU A CA 1
ATOM 704 C C . GLU A 1 97 ? 16.645 -0.629 -8.93 1 98.58 97 GLU A C 1
ATOM 706 O O . GLU A 1 97 ? 15.423 -0.58 -9.088 1 98.58 97 GLU A O 1
ATOM 711 N N . LYS A 1 98 ? 17.35 -1.708 -9.273 1 98.74 98 LYS A N 1
ATOM 712 C CA . LYS A 1 98 ? 16.695 -2.989 -9.517 1 98.74 98 LYS A CA 1
ATOM 713 C C . LYS A 1 98 ? 16.385 -3.707 -8.207 1 98.74 98 LYS A C 1
ATOM 715 O O . LYS A 1 98 ? 17.273 -3.899 -7.373 1 98.74 98 LYS A O 1
ATOM 720 N N . ILE A 1 99 ? 15.155 -4.127 -8.015 1 98.88 99 ILE A N 1
ATOM 721 C CA . ILE A 1 99 ? 14.773 -4.805 -6.782 1 98.88 99 ILE A CA 1
ATOM 722 C C . ILE A 1 99 ? 14.151 -6.161 -7.109 1 98.88 99 ILE A C 1
ATOM 724 O O . ILE A 1 99 ? 13.638 -6.365 -8.211 1 98.88 99 ILE A O 1
ATOM 728 N N . ILE A 1 100 ? 14.305 -7.053 -6.193 1 98.95 100 ILE A N 1
ATOM 729 C CA . ILE A 1 100 ? 13.754 -8.402 -6.254 1 98.95 100 ILE A CA 1
ATOM 730 C C . ILE A 1 100 ? 12.735 -8.594 -5.133 1 98.95 100 ILE A C 1
ATOM 732 O O . ILE A 1 100 ? 13.004 -8.26 -3.977 1 98.95 100 ILE A O 1
ATOM 736 N N . ILE A 1 101 ? 11.553 -9.067 -5.465 1 98.97 101 ILE A N 1
ATOM 737 C CA . ILE A 1 101 ? 10.49 -9.346 -4.505 1 98.97 101 ILE A CA 1
ATOM 738 C C . ILE A 1 101 ? 10.267 -10.853 -4.406 1 98.97 101 ILE A C 1
ATOM 740 O O . ILE A 1 101 ? 9.925 -11.503 -5.397 1 98.97 101 ILE A O 1
ATOM 744 N N . GLU A 1 102 ? 10.452 -11.391 -3.24 1 98.97 102 GLU A N 1
ATOM 745 C CA . GLU A 1 102 ? 10.301 -12.825 -3.011 1 98.97 102 GLU A CA 1
ATOM 746 C C . GLU A 1 102 ? 9.173 -13.11 -2.024 1 98.97 102 GLU A C 1
ATOM 748 O O . GLU A 1 102 ? 9.179 -12.599 -0.902 1 98.97 102 GLU A O 1
ATOM 753 N N . ALA A 1 103 ? 8.288 -13.932 -2.448 1 98.96 103 ALA A N 1
ATOM 754 C CA . ALA A 1 103 ? 7.164 -14.299 -1.591 1 98.96 103 ALA A CA 1
ATOM 755 C C . ALA A 1 103 ? 7.112 -15.808 -1.37 1 98.96 103 ALA A C 1
ATOM 757 O O . ALA A 1 103 ? 7.454 -16.584 -2.265 1 98.96 103 ALA A O 1
ATOM 758 N N . LYS A 1 104 ? 6.661 -16.135 -0.212 1 98.92 104 LYS A N 1
ATOM 759 C CA . LYS A 1 104 ? 6.477 -17.537 0.152 1 98.92 104 LYS A CA 1
ATOM 760 C C . LYS A 1 104 ? 5.217 -17.727 0.991 1 98.92 104 LYS A C 1
ATOM 762 O O . LYS A 1 104 ? 4.966 -16.963 1.925 1 98.92 104 LYS A O 1
ATOM 767 N N . THR A 1 105 ? 4.52 -18.808 0.657 1 98.87 105 THR A N 1
ATOM 768 C CA . THR A 1 105 ? 3.4 -19.241 1.485 1 98.87 105 THR A CA 1
ATOM 769 C C . THR A 1 105 ? 3.875 -20.183 2.587 1 98.87 105 THR A C 1
ATOM 771 O O . THR A 1 105 ? 4.209 -21.34 2.322 1 98.87 105 THR A O 1
ATOM 774 N N . ASN A 1 106 ? 3.831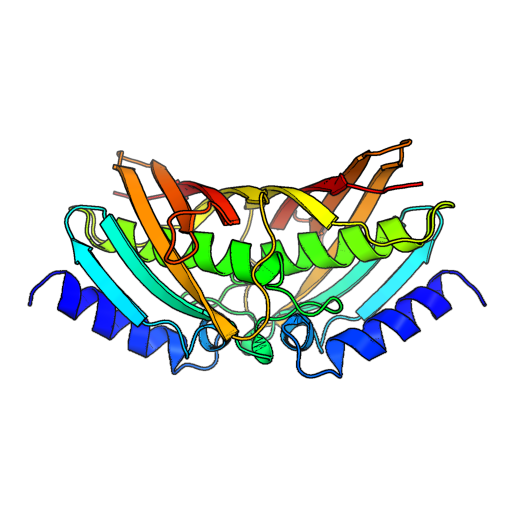 -19.669 3.763 1 98.77 106 ASN A N 1
ATOM 775 C CA . ASN A 1 106 ? 4.318 -20.469 4.881 1 98.77 106 ASN A CA 1
ATOM 776 C C . ASN A 1 106 ? 3.333 -21.575 5.25 1 98.77 106 ASN A C 1
ATOM 778 O O . ASN A 1 106 ? 3.739 -22.662 5.663 1 98.77 106 ASN A O 1
ATOM 782 N N . LYS A 1 107 ? 2.111 -21.223 5.118 1 97.74 107 LYS A N 1
ATOM 783 C CA . LYS A 1 107 ? 1.012 -22.128 5.444 1 97.74 107 LYS A CA 1
ATOM 784 C C . LYS A 1 107 ? -0.261 -21.738 4.698 1 97.74 107 LYS A C 1
ATOM 786 O O . LYS A 1 107 ? -0.604 -20.557 4.622 1 97.74 107 LYS A O 1
ATOM 791 N N . SER A 1 108 ? -0.84 -22.662 4.106 1 97.35 108 SER A N 1
ATOM 792 C CA . SER A 1 108 ? -2.185 -22.535 3.554 1 97.35 108 SER A CA 1
ATOM 793 C C . SER A 1 108 ? -3.14 -23.542 4.186 1 97.35 108 SER A C 1
ATOM 795 O O . SER A 1 108 ? -3.161 -24.712 3.8 1 97.35 108 SER A O 1
ATOM 797 N N . GLY A 1 109 ? -3.821 -22.99 5.195 1 95.15 109 GLY A N 1
ATOM 798 C CA . GLY A 1 109 ? -4.725 -23.877 5.91 1 95.15 109 GLY A CA 1
ATOM 799 C C . GLY A 1 109 ? -6.111 -23.938 5.296 1 95.15 109 GLY A C 1
ATOM 800 O O . GLY A 1 109 ? -6.278 -23.686 4.101 1 95.15 109 GLY A O 1
ATOM 801 N N . LYS A 1 110 ? -7.094 -24.379 6.108 1 94.59 110 LYS A N 1
ATOM 802 C CA . LYS A 1 110 ? -8.471 -24.511 5.641 1 94.59 110 LYS A CA 1
ATOM 803 C C . LYS A 1 110 ? -9.08 -23.145 5.334 1 94.59 110 LYS A C 1
ATOM 805 O O . LYS A 1 110 ? -9.72 -22.964 4.296 1 94.59 110 LYS A O 1
ATOM 810 N N . THR A 1 111 ? -8.77 -22.131 6.233 1 96.81 111 THR A N 1
ATOM 811 C CA . THR A 1 111 ? -9.467 -20.856 6.103 1 96.81 111 THR A CA 1
ATOM 812 C C . THR A 1 111 ? -8.472 -19.707 5.971 1 96.81 111 THR A C 1
ATOM 814 O O . THR A 1 111 ? -8.812 -18.641 5.453 1 96.81 111 THR A O 1
ATOM 817 N N . LEU A 1 112 ? -7.263 -19.956 6.506 1 98.11 112 LEU A N 1
ATOM 818 C CA . LEU A 1 112 ? -6.281 -18.877 6.501 1 98.11 112 LEU A CA 1
ATOM 819 C C . LEU A 1 112 ? -4.981 -19.328 5.843 1 98.11 112 LEU A C 1
ATOM 821 O O . LEU A 1 112 ? -4.597 -20.495 5.952 1 98.11 112 LEU A O 1
ATOM 825 N N . ALA A 1 113 ? -4.383 -18.425 5.2 1 98.63 113 ALA A N 1
ATOM 826 C CA . ALA A 1 113 ? -3.031 -18.599 4.674 1 98.63 113 ALA A CA 1
ATOM 827 C C . ALA A 1 113 ? -2.092 -17.52 5.204 1 98.63 113 ALA A C 1
ATOM 829 O O . ALA A 1 113 ? -2.508 -16.379 5.422 1 98.63 113 ALA A O 1
ATOM 830 N N . PHE A 1 114 ? -0.86 -17.848 5.437 1 98.86 114 PHE A N 1
ATOM 831 C CA . PHE A 1 114 ? 0.17 -16.963 5.969 1 98.86 114 PHE A CA 1
ATOM 832 C C . PHE A 1 114 ? 1.35 -16.866 5.01 1 98.86 114 PHE A C 1
ATOM 834 O O . PHE A 1 114 ? 1.917 -17.885 4.609 1 98.86 114 PHE A O 1
ATOM 841 N N . LEU A 1 115 ? 1.69 -15.685 4.658 1 98.93 115 LEU A N 1
ATOM 842 C CA . LEU A 1 115 ? 2.736 -15.476 3.662 1 98.93 115 LEU A CA 1
ATOM 843 C C . LEU A 1 115 ? 3.773 -14.477 4.165 1 98.93 115 LEU A C 1
ATOM 845 O O . LEU A 1 115 ? 3.439 -13.546 4.901 1 98.93 115 LEU A O 1
ATOM 849 N N . ASP A 1 116 ? 4.986 -14.673 3.664 1 98.95 116 ASP A N 1
ATOM 850 C CA . ASP A 1 116 ? 6.088 -13.739 3.875 1 98.95 116 ASP A CA 1
ATOM 851 C C . ASP A 1 116 ? 6.586 -13.169 2.549 1 98.95 116 ASP A C 1
ATOM 853 O O . ASP A 1 116 ? 6.542 -13.846 1.52 1 98.95 116 ASP A O 1
ATOM 857 N N . VAL A 1 117 ? 7.052 -11.996 2.619 1 98.97 117 VAL A N 1
ATOM 858 C CA . VAL A 1 117 ? 7.657 -11.352 1.458 1 98.97 117 VAL A CA 1
ATOM 859 C C . VAL A 1 117 ? 8.944 -10.642 1.873 1 98.97 117 VAL A C 1
ATOM 861 O O . VAL A 1 117 ? 8.997 -10.006 2.928 1 98.97 117 VAL A O 1
ATOM 864 N N . ALA A 1 118 ? 9.933 -10.781 1.077 1 98.97 118 ALA A N 1
ATOM 865 C CA . ALA A 1 118 ? 11.155 -9.989 1.19 1 98.97 118 ALA A CA 1
ATOM 866 C C . ALA A 1 118 ? 11.416 -9.198 -0.089 1 98.97 118 ALA A C 1
ATOM 868 O O . ALA A 1 118 ? 11.317 -9.74 -1.192 1 98.97 118 ALA A O 1
ATOM 869 N N . ILE A 1 119 ? 11.694 -7.959 0.043 1 98.97 119 ILE A N 1
ATOM 870 C CA . ILE A 1 119 ? 12.122 -7.098 -1.053 1 98.97 119 ILE A CA 1
ATOM 871 C C . ILE A 1 119 ? 13.589 -6.715 -0.866 1 98.97 119 ILE A C 1
ATOM 873 O O . ILE A 1 119 ? 13.966 -6.169 0.174 1 98.97 119 ILE A O 1
ATOM 877 N N . LYS A 1 120 ? 14.354 -6.988 -1.881 1 98.92 120 LYS A N 1
ATOM 878 C CA . LYS A 1 120 ? 15.801 -6.833 -1.765 1 98.92 120 LYS A CA 1
ATOM 879 C C . LYS A 1 120 ? 16.373 -6.088 -2.967 1 98.92 120 LYS A C 1
ATOM 881 O O . LYS A 1 120 ? 15.795 -6.12 -4.056 1 98.92 120 LYS A O 1
ATOM 886 N N . LYS A 1 121 ? 17.547 -5.481 -2.701 1 98.6 121 LYS A N 1
ATOM 887 C CA . LYS A 1 121 ? 18.401 -5.069 -3.812 1 98.6 121 LYS A CA 1
ATOM 888 C C . LYS A 1 121 ? 19.13 -6.265 -4.417 1 98.6 121 LYS A C 1
ATOM 890 O O . LYS A 1 121 ? 19.127 -7.356 -3.843 1 98.6 121 LYS A O 1
ATOM 895 N N . THR A 1 122 ? 19.743 -6.046 -5.559 1 97.4 122 THR A N 1
ATOM 896 C CA . THR A 1 122 ? 20.45 -7.125 -6.239 1 97.4 122 THR A CA 1
ATOM 897 C C . THR A 1 122 ? 21.632 -7.608 -5.403 1 97.4 122 THR A C 1
ATOM 899 O O . THR A 1 122 ? 22.049 -8.763 -5.518 1 97.4 122 THR A O 1
ATOM 902 N N . ASN A 1 123 ? 22.086 -6.763 -4.576 1 97.37 123 ASN A N 1
ATOM 903 C CA . ASN A 1 123 ? 23.231 -7.129 -3.748 1 97.37 123 ASN A CA 1
ATOM 904 C C . ASN A 1 123 ? 22.797 -7.883 -2.494 1 97.37 123 ASN A C 1
ATOM 906 O O . ASN A 1 123 ? 23.633 -8.257 -1.67 1 97.37 123 ASN A O 1
ATOM 910 N N . GLY A 1 124 ? 21.514 -8.026 -2.297 1 97.6 124 GLY A N 1
ATOM 911 C CA . GLY A 1 124 ? 20.993 -8.793 -1.176 1 97.6 124 GLY A CA 1
ATOM 912 C C . GLY A 1 124 ? 20.511 -7.923 -0.031 1 97.6 124 GLY A C 1
ATOM 913 O O . GLY A 1 124 ? 19.88 -8.416 0.907 1 97.6 124 GLY A O 1
ATOM 914 N N . ASP A 1 125 ? 20.767 -6.553 -0.108 1 98.42 125 ASP A N 1
ATOM 915 C CA . ASP A 1 125 ? 20.298 -5.652 0.941 1 98.42 125 ASP A CA 1
ATOM 916 C C . ASP A 1 125 ? 18.774 -5.657 1.028 1 98.42 125 ASP A C 1
ATOM 918 O O . ASP 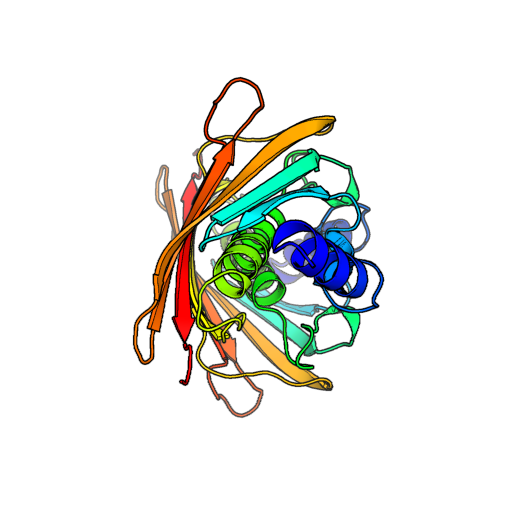A 1 125 ? 18.089 -5.479 0.019 1 98.42 125 ASP A O 1
ATOM 922 N N . LEU A 1 126 ? 18.32 -5.865 2.279 1 98.82 126 LEU A N 1
ATOM 923 C CA . LEU A 1 126 ? 16.88 -5.871 2.509 1 98.82 126 LEU A CA 1
ATOM 924 C C . LEU A 1 126 ? 16.32 -4.453 2.49 1 98.82 126 LEU A C 1
ATOM 926 O O . LEU A 1 126 ? 16.806 -3.579 3.213 1 98.82 126 LEU A O 1
ATOM 930 N N . ILE A 1 127 ? 15.382 -4.228 1.649 1 98.89 127 ILE A N 1
ATOM 931 C CA . ILE A 1 127 ? 14.666 -2.96 1.563 1 98.89 127 ILE A CA 1
ATOM 932 C C . ILE A 1 127 ? 13.459 -2.984 2.498 1 98.89 127 ILE A C 1
ATOM 934 O O . ILE A 1 127 ? 13.173 -1.996 3.179 1 98.89 127 ILE A O 1
ATOM 938 N N . ALA A 1 128 ? 12.747 -4.085 2.497 1 98.96 128 ALA A N 1
ATOM 939 C CA . ALA A 1 128 ? 11.538 -4.248 3.299 1 98.96 128 ALA A CA 1
ATOM 940 C C . ALA A 1 128 ? 11.171 -5.722 3.447 1 98.96 128 ALA A C 1
ATOM 942 O O . ALA A 1 128 ? 11.566 -6.552 2.624 1 98.96 128 ALA A O 1
ATOM 943 N N . THR A 1 129 ? 10.449 -6.025 4.493 1 98.96 129 THR A N 1
ATOM 944 C CA . THR A 1 129 ? 9.808 -7.321 4.684 1 98.96 129 THR A CA 1
ATOM 945 C C . THR A 1 129 ? 8.321 -7.151 4.981 1 98.96 129 THR A C 1
ATOM 947 O O . THR A 1 129 ? 7.897 -6.105 5.476 1 98.96 129 THR A O 1
ATOM 950 N N . GLY A 1 130 ? 7.563 -8.136 4.642 1 98.93 130 GLY A N 1
ATOM 951 C CA . GLY A 1 130 ? 6.132 -8.1 4.897 1 98.93 130 GLY A CA 1
ATOM 952 C C . GLY A 1 130 ? 5.56 -9.452 5.28 1 98.93 130 GLY A C 1
ATOM 953 O O . GLY A 1 130 ? 6.091 -10.492 4.885 1 98.93 130 GLY A O 1
ATOM 954 N N . THR A 1 131 ? 4.571 -9.439 6.027 1 98.97 131 THR A N 1
ATOM 955 C CA . THR A 1 131 ? 3.715 -10.59 6.289 1 98.97 131 THR A CA 1
ATOM 956 C C . THR A 1 131 ? 2.277 -10.303 5.864 1 98.97 131 THR A C 1
ATOM 958 O O . THR A 1 131 ? 1.805 -9.17 5.98 1 98.97 131 THR A O 1
ATOM 961 N N . HIS A 1 132 ? 1.704 -11.313 5.407 1 98.96 132 HIS A N 1
ATOM 962 C CA . HIS A 1 132 ? 0.372 -11.19 4.824 1 98.96 132 HIS A CA 1
ATOM 963 C C . HIS A 1 132 ? -0.508 -12.377 5.204 1 98.96 132 HIS A C 1
ATOM 965 O O . HIS A 1 132 ? -0.155 -13.528 4.937 1 98.96 132 HIS A O 1
ATOM 971 N N . THR A 1 133 ? -1.566 -12.099 5.884 1 98.92 133 THR A N 1
ATOM 972 C CA . THR A 1 133 ? -2.57 -13.113 6.187 1 98.92 133 THR A CA 1
ATOM 973 C C . THR A 1 133 ? -3.78 -12.967 5.268 1 98.92 133 THR A C 1
ATOM 975 O O . THR A 1 133 ? -4.322 -11.871 5.115 1 98.92 133 THR A O 1
ATOM 978 N N . LYS A 1 134 ? -4.178 -14.096 4.716 1 98.6 134 LYS A N 1
ATOM 979 C CA . LYS A 1 134 ? -5.312 -14.063 3.796 1 98.6 134 LYS A CA 1
ATOM 980 C C . LYS A 1 134 ? -6.363 -15.1 4.182 1 98.6 134 LYS A C 1
ATOM 982 O O . LYS A 1 134 ? -6.024 -16.205 4.611 1 98.6 134 LYS A O 1
ATOM 987 N N . PHE A 1 135 ? -7.603 -14.697 4.012 1 98.16 135 PHE A N 1
ATOM 988 C CA . PHE A 1 135 ? -8.72 -15.632 4.077 1 98.16 135 PHE A CA 1
ATOM 989 C C . PHE A 1 135 ? -8.811 -16.455 2.798 1 98.16 135 PHE A C 1
ATOM 991 O O . PHE A 1 135 ? -8.811 -15.902 1.696 1 98.16 135 PHE A O 1
ATOM 998 N N . VAL A 1 136 ? -8.767 -17.81 2.947 1 95.4 136 VAL A N 1
ATOM 999 C CA . VAL A 1 136 ? -8.816 -18.697 1.789 1 95.4 136 VAL A CA 1
ATOM 1000 C C . VAL A 1 136 ? -9.945 -19.711 1.963 1 95.4 136 VAL A C 1
ATOM 1002 O O . VAL A 1 136 ? -10.27 -20.101 3.087 1 95.4 136 VAL A O 1
ATOM 1005 N N . GLN A 1 137 ? -11.213 -19.487 1.556 1 80.36 137 GLN A N 1
ATOM 1006 C CA . GLN A 1 137 ? -12.258 -20.491 1.723 1 80.36 137 GLN A CA 1
ATOM 1007 C C . GLN A 1 137 ? -12.021 -21.689 0.807 1 80.36 137 GLN A C 1
ATOM 1009 O O . GLN A 1 137 ? -11.605 -21.526 -0.341 1 80.36 137 GLN A O 1
ATOM 1014 N N . THR A 1 138 ? -11.835 -22.874 1.395 1 59.09 138 THR A N 1
ATOM 1015 C CA . THR A 1 138 ? -11.877 -24.141 0.673 1 59.09 138 THR A CA 1
ATOM 1016 C C . THR A 1 138 ? -13.288 -24.431 0.171 1 59.09 138 THR A C 1
ATOM 1018 O O . THR A 1 138 ? -14.271 -24.038 0.804 1 59.09 138 THR A O 1
ATOM 1021 N N . MET B 1 1 ? -1.054 30.805 7.192 1 84.79 1 MET B N 1
ATOM 1022 C CA . MET B 1 1 ? -1.9 29.814 6.533 1 84.79 1 MET B CA 1
ATOM 1023 C C . MET B 1 1 ? -2.338 28.733 7.516 1 84.79 1 MET B C 1
ATOM 1025 O O . MET B 1 1 ? -1.59 28.377 8.427 1 84.79 1 MET B O 1
ATOM 1029 N N . SER B 1 2 ? -3.604 28.395 7.428 1 94.33 2 SER B N 1
ATOM 1030 C CA . SER B 1 2 ? -4.084 27.36 8.338 1 94.33 2 SER B CA 1
ATOM 1031 C C . SER B 1 2 ? -3.416 26.019 8.051 1 94.33 2 SER B C 1
ATOM 1033 O O . SER B 1 2 ? -2.825 25.829 6.986 1 94.33 2 SER B O 1
ATOM 1035 N N . ALA B 1 3 ? -3.369 25.192 8.979 1 96.38 3 ALA B N 1
ATOM 1036 C CA . ALA B 1 3 ? -2.847 23.841 8.791 1 96.38 3 ALA B CA 1
ATOM 1037 C C . ALA B 1 3 ? -3.532 23.147 7.618 1 96.38 3 ALA B C 1
ATOM 1039 O O . ALA B 1 3 ? -2.879 22.466 6.823 1 96.38 3 ALA B O 1
ATOM 1040 N N . LEU B 1 4 ? -4.817 23.339 7.506 1 98.12 4 LEU B N 1
ATOM 1041 C CA . LEU B 1 4 ? -5.58 22.717 6.429 1 98.12 4 LEU B CA 1
ATOM 1042 C C . LEU B 1 4 ? -5.101 23.21 5.068 1 98.12 4 LEU B C 1
ATOM 1044 O O . LEU B 1 4 ? -4.898 22.412 4.15 1 98.12 4 LEU B O 1
ATOM 1048 N N . GLN B 1 5 ? -4.887 24.449 4.924 1 97.91 5 GLN B N 1
ATOM 1049 C CA . GLN B 1 5 ? -4.451 25.013 3.651 1 97.91 5 GLN B CA 1
ATOM 1050 C C . GLN B 1 5 ? -3.055 24.52 3.28 1 97.91 5 GLN B C 1
ATOM 1052 O O . GLN B 1 5 ? -2.784 24.225 2.114 1 97.91 5 GLN B O 1
ATOM 1057 N N . THR B 1 6 ? -2.265 24.492 4.261 1 97.09 6 THR B N 1
ATOM 1058 C CA . THR B 1 6 ? -0.909 24.009 4.029 1 97.09 6 THR B CA 1
ATOM 1059 C C . THR B 1 6 ? -0.924 22.559 3.555 1 97.09 6 THR B C 1
ATOM 1061 O O . THR B 1 6 ? -0.262 22.214 2.574 1 97.09 6 THR B O 1
ATOM 1064 N N . VAL B 1 7 ? -1.665 21.698 4.235 1 98.38 7 VAL B N 1
ATOM 1065 C CA . VAL B 1 7 ? -1.735 20.283 3.884 1 98.38 7 VAL B CA 1
ATOM 1066 C C . VAL B 1 7 ? -2.366 20.123 2.503 1 98.38 7 VAL B C 1
ATOM 1068 O O . VAL B 1 7 ? -1.905 19.317 1.692 1 98.38 7 VAL B O 1
ATOM 1071 N N . ARG B 1 8 ? -3.352 20.873 2.197 1 98.55 8 ARG B N 1
ATOM 1072 C CA . ARG B 1 8 ? -3.993 20.795 0.889 1 98.55 8 ARG B CA 1
ATOM 1073 C C . ARG B 1 8 ? -3.021 21.178 -0.222 1 98.55 8 ARG B C 1
ATOM 1075 O O . ARG B 1 8 ? -3.012 20.558 -1.287 1 98.55 8 ARG B O 1
ATOM 1082 N N . SER B 1 9 ? -2.256 22.19 -0.017 1 98.17 9 SER B N 1
ATOM 1083 C CA . SER B 1 9 ? -1.279 22.613 -1.016 1 98.17 9 SER B CA 1
ATOM 1084 C C . SER B 1 9 ? -0.222 21.538 -1.245 1 98.17 9 SER B C 1
ATOM 1086 O O . SER B 1 9 ? 0.132 21.243 -2.389 1 98.17 9 SER B O 1
ATOM 1088 N N . TYR B 1 10 ? 0.262 20.994 -0.193 1 97.64 10 TYR B N 1
ATOM 1089 C CA . TYR B 1 10 ? 1.255 19.931 -0.299 1 97.64 10 TYR B CA 1
ATOM 1090 C C . TYR B 1 10 ? 0.669 18.704 -0.987 1 97.64 10 TYR B C 1
ATOM 1092 O O . TYR B 1 10 ? 1.306 18.111 -1.861 1 97.64 10 TYR B O 1
ATOM 1100 N N . TRP B 1 11 ? -0.581 18.358 -0.571 1 98.37 11 TRP B N 1
ATOM 1101 C CA . TRP B 1 11 ? -1.288 17.23 -1.169 1 98.37 11 TRP B CA 1
ATOM 1102 C C . TRP B 1 11 ? -1.448 17.424 -2.673 1 98.37 11 TRP B C 1
ATOM 1104 O O . TRP B 1 11 ? -1.163 16.515 -3.457 1 98.37 11 TRP B O 1
ATOM 1114 N N . LYS B 1 12 ? -1.815 18.575 -3.019 1 98.18 12 LYS B N 1
ATOM 1115 C CA . LYS B 1 12 ? -1.996 18.896 -4.431 1 98.18 12 LYS B CA 1
ATOM 1116 C C . LYS B 1 12 ? -0.693 18.72 -5.206 1 98.18 12 LYS B C 1
ATOM 1118 O O . LYS B 1 12 ? -0.688 18.155 -6.302 1 98.18 12 LYS B O 1
ATOM 1123 N N . TYR B 1 13 ? 0.317 19.233 -4.684 1 97.73 13 TYR B N 1
ATOM 1124 C CA . TYR B 1 13 ? 1.634 19.077 -5.291 1 97.73 13 TYR B CA 1
ATOM 1125 C C . TYR B 1 13 ? 1.957 17.606 -5.523 1 97.73 13 TYR B C 1
ATOM 1127 O O . TYR B 1 13 ? 2.426 17.228 -6.599 1 97.73 13 TYR B O 1
ATOM 1135 N N . LEU B 1 14 ? 1.677 16.754 -4.532 1 97.66 14 LEU B N 1
ATOM 1136 C CA . LEU B 1 14 ? 2.006 15.335 -4.604 1 97.66 14 LEU B CA 1
ATOM 1137 C C . LEU B 1 14 ? 1.151 14.631 -5.652 1 97.66 14 LEU B C 1
ATOM 1139 O O . LEU B 1 14 ? 1.674 13.91 -6.505 1 97.66 14 LEU B O 1
ATOM 1143 N N . ILE B 1 15 ? -0.167 14.833 -5.658 1 97.7 15 ILE B N 1
ATOM 1144 C CA . ILE B 1 15 ? -1.072 14.025 -6.468 1 97.7 15 ILE B CA 1
ATOM 1145 C C . ILE B 1 15 ? -1.063 14.527 -7.91 1 97.7 15 ILE B C 1
ATOM 1147 O O . ILE B 1 15 ? -1.545 13.843 -8.815 1 97.7 15 ILE B O 1
ATOM 1151 N N . GLU B 1 16 ? -0.565 15.719 -8.159 1 97.52 16 GLU B N 1
ATOM 1152 C CA . GLU B 1 16 ? -0.459 16.252 -9.514 1 97.52 16 GLU B CA 1
ATOM 1153 C C . GLU B 1 16 ? 0.92 15.981 -10.108 1 97.52 16 GLU B C 1
ATOM 1155 O O . GLU B 1 16 ? 1.186 16.332 -11.259 1 97.52 16 GLU B O 1
ATOM 1160 N N . GLY B 1 17 ? 1.776 15.399 -9.353 1 96.5 17 GLY B N 1
ATOM 1161 C CA . GLY B 1 17 ? 3.098 15.036 -9.836 1 96.5 17 GLY B CA 1
ATOM 1162 C C . GLY B 1 17 ? 3.11 13.737 -10.621 1 96.5 17 GLY B C 1
ATOM 1163 O O . GLY B 1 17 ? 2.062 13.267 -11.069 1 96.5 17 GLY B O 1
ATOM 1164 N N . LYS B 1 18 ? 4.289 13.199 -10.828 1 95.49 18 LYS B N 1
ATOM 1165 C CA . LYS B 1 18 ? 4.466 12.004 -11.647 1 95.49 18 LYS B CA 1
ATOM 1166 C C . LYS B 1 18 ? 4.764 10.783 -10.781 1 95.49 18 LYS B C 1
ATOM 1168 O O . LYS B 1 18 ? 4.886 9.668 -11.293 1 95.49 18 LYS B O 1
ATOM 1173 N N . GLY B 1 19 ? 4.925 11.067 -9.481 1 97.47 19 GLY B N 1
ATOM 1174 C CA . GLY B 1 19 ? 5.271 9.979 -8.581 1 97.47 19 GLY B CA 1
ATOM 1175 C C . GLY B 1 19 ? 4.096 9.075 -8.259 1 97.47 19 GLY B C 1
ATOM 1176 O O . GLY B 1 19 ? 3.035 9.182 -8.879 1 97.47 19 GLY B O 1
ATOM 1177 N N . PHE B 1 20 ? 4.315 8.138 -7.32 1 98.12 20 PHE B N 1
ATOM 1178 C CA . PHE B 1 20 ? 3.366 7.084 -6.981 1 98.12 20 PHE B CA 1
ATOM 1179 C C . PHE B 1 20 ? 2.064 7.677 -6.455 1 98.12 20 PHE B C 1
ATOM 1181 O O . PHE B 1 20 ? 0.984 7.143 -6.714 1 98.12 20 PHE B O 1
ATOM 1188 N N . GLU B 1 21 ? 2.114 8.803 -5.807 1 97.28 21 GLU B N 1
ATOM 1189 C CA . GLU B 1 21 ? 0.978 9.436 -5.144 1 97.28 21 GLU B CA 1
ATOM 1190 C C . GLU B 1 21 ? -0.085 9.858 -6.155 1 97.28 21 GLU B C 1
ATOM 1192 O O . GLU B 1 21 ? -1.24 10.087 -5.79 1 97.28 21 GLU B O 1
ATOM 1197 N N . ALA B 1 22 ? 0.31 9.959 -7.364 1 97.06 22 ALA B N 1
ATOM 1198 C CA . ALA B 1 22 ? -0.606 10.42 -8.404 1 97.06 22 ALA B CA 1
ATOM 1199 C C . ALA B 1 22 ? -1.831 9.515 -8.495 1 97.06 22 ALA B C 1
ATOM 1201 O O . ALA B 1 22 ? -2.888 9.936 -8.973 1 97.06 22 ALA B O 1
ATOM 1202 N N . ILE B 1 23 ? -1.733 8.327 -8.004 1 95.86 23 ILE B N 1
ATOM 1203 C CA . ILE B 1 23 ? -2.824 7.361 -8.082 1 95.86 23 ILE B CA 1
ATOM 1204 C C . ILE B 1 23 ? -3.972 7.805 -7.178 1 95.86 23 ILE B C 1
ATOM 1206 O O . ILE B 1 23 ? -5.097 7.317 -7.308 1 95.86 23 ILE B O 1
ATOM 1210 N N . LEU B 1 24 ? -3.7 8.736 -6.255 1 97.28 24 LEU B N 1
ATOM 1211 C CA . LEU B 1 24 ? -4.699 9.206 -5.302 1 97.28 24 LEU B CA 1
ATOM 1212 C C . LEU B 1 24 ? -5.263 10.558 -5.727 1 97.28 24 LEU B C 1
ATOM 1214 O O . LEU B 1 24 ? -5.739 11.328 -4.89 1 97.28 24 LEU B O 1
ATOM 1218 N N . ASN B 1 25 ? -5.242 10.859 -6.979 1 96.54 25 ASN B N 1
ATOM 1219 C CA . ASN B 1 25 ? -5.579 12.182 -7.495 1 96.54 25 ASN B CA 1
ATOM 1220 C C . ASN B 1 25 ? -7.066 12.485 -7.334 1 96.54 25 ASN B C 1
ATOM 1222 O O . ASN B 1 25 ? -7.498 13.621 -7.536 1 96.54 25 ASN B O 1
ATOM 1226 N N . THR B 1 26 ? -7.854 11.575 -6.867 1 96.79 26 THR B N 1
ATOM 1227 C CA . THR B 1 26 ? -9.275 11.821 -6.643 1 96.79 26 THR B CA 1
ATOM 1228 C C . THR B 1 26 ? -9.568 11.982 -5.154 1 96.79 26 THR B C 1
ATOM 1230 O O . THR B 1 26 ? -10.715 12.204 -4.762 1 96.79 26 THR B O 1
ATOM 1233 N N . THR B 1 27 ? -8.611 11.854 -4.318 1 98.56 27 THR B N 1
ATOM 1234 C CA . THR B 1 27 ? -8.748 11.97 -2.871 1 98.56 27 THR B CA 1
ATOM 1235 C C . THR B 1 27 ? -8.69 13.431 -2.437 1 98.56 27 THR B C 1
ATOM 1237 O O . THR B 1 27 ? -7.838 14.19 -2.905 1 98.56 27 THR B O 1
ATOM 1240 N N . GLN B 1 28 ? -9.575 13.825 -1.551 1 98.67 28 GLN B N 1
ATOM 1241 C CA . GLN B 1 28 ? -9.639 15.2 -1.065 1 98.67 28 GLN B CA 1
ATOM 1242 C C . GLN B 1 28 ? -9.346 15.269 0.431 1 98.67 28 GLN B C 1
ATOM 1244 O O . GLN B 1 28 ? -9.957 14.548 1.222 1 98.67 28 GLN B O 1
ATOM 1249 N N . ILE B 1 29 ? -8.519 16.211 0.784 1 98.91 29 ILE B N 1
ATOM 1250 C CA . ILE B 1 29 ? -8.293 16.497 2.197 1 98.91 29 ILE B CA 1
ATOM 1251 C C . ILE B 1 29 ? -9.413 17.389 2.728 1 98.91 29 ILE B C 1
ATOM 1253 O O . ILE B 1 29 ? -9.637 18.487 2.215 1 98.91 29 ILE B O 1
ATOM 1257 N N . VAL B 1 30 ? -10.046 16.944 3.796 1 98.78 30 VAL B N 1
ATOM 1258 C CA . VAL B 1 30 ? -11.218 17.704 4.217 1 98.78 30 VAL B CA 1
ATOM 1259 C C . VAL B 1 30 ? -10.936 18.393 5.55 1 98.78 30 VAL B C 1
ATOM 1261 O O . VAL B 1 30 ? -11.583 19.387 5.891 1 98.78 30 VAL B O 1
ATOM 1264 N N . SER B 1 31 ? -10.03 17.911 6.345 1 98.89 31 SER B N 1
ATOM 1265 C CA . SER B 1 31 ? -9.585 18.556 7.575 1 98.89 31 SER B CA 1
ATOM 1266 C C . SER B 1 31 ? -8.151 18.165 7.918 1 98.89 31 SER B C 1
ATOM 1268 O O . SER B 1 31 ? -7.696 17.078 7.557 1 98.89 31 SER B O 1
ATOM 1270 N N . ALA B 1 32 ? -7.498 19.089 8.585 1 98.81 32 ALA B N 1
ATOM 1271 C CA . ALA B 1 32 ? -6.123 18.85 9.019 1 98.81 32 ALA B CA 1
ATOM 1272 C C . ALA B 1 32 ? -5.718 19.826 10.12 1 98.81 32 ALA B C 1
ATOM 1274 O O . ALA B 1 32 ? -6.061 21.009 10.067 1 98.81 32 ALA B O 1
ATOM 1275 N N . GLY B 1 33 ? -4.988 19.289 11.054 1 98.74 33 GLY B N 1
ATOM 1276 C CA . GLY B 1 33 ? -4.465 20.109 12.135 1 98.74 33 GLY B CA 1
ATOM 1277 C C . GLY B 1 33 ? -4.204 19.324 13.407 1 98.74 33 GLY B C 1
ATOM 1278 O O . GLY B 1 33 ? -4.928 18.375 13.716 1 98.74 33 GLY B O 1
ATOM 1279 N N . GLU B 1 34 ? -3.172 19.737 14.145 1 98.22 34 GLU B N 1
ATOM 1280 C CA . GLU B 1 34 ? -2.878 19.204 15.472 1 98.22 34 GLU B CA 1
ATOM 1281 C C . GLU B 1 34 ? -2.707 17.689 15.433 1 98.22 34 GLU B C 1
ATOM 1283 O O . GLU B 1 34 ? -3.281 16.973 16.257 1 98.22 34 GLU B O 1
ATOM 1288 N N . GLY B 1 35 ? -2.085 17.188 14.443 1 98.68 35 GLY B N 1
ATOM 1289 C CA . GLY B 1 35 ? -1.737 15.779 14.358 1 98.68 35 GLY B CA 1
ATOM 1290 C C . GLY B 1 35 ? -2.86 14.919 13.808 1 98.68 35 GLY B C 1
ATOM 1291 O O . GLY B 1 35 ? -2.827 13.693 13.932 1 98.68 35 GLY B O 1
ATOM 1292 N N . LYS B 1 36 ? -3.881 15.611 13.251 1 98.92 36 LYS B N 1
ATOM 1293 C CA . LYS B 1 36 ? -5.01 14.892 12.666 1 98.92 36 LYS B CA 1
ATOM 1294 C C . LYS B 1 36 ? -5.21 15.28 11.204 1 98.92 36 LYS B C 1
ATOM 1296 O O . LYS B 1 36 ? -4.903 16.406 10.807 1 98.92 36 LYS B O 1
ATOM 1301 N N . CYS B 1 37 ? -5.738 14.356 10.449 1 98.94 37 CYS B N 1
ATOM 1302 C CA . CYS B 1 37 ? -6.077 14.601 9.052 1 98.94 37 CYS B CA 1
ATOM 1303 C C . CYS B 1 37 ? -7.214 13.693 8.599 1 98.94 37 CYS B C 1
ATOM 1305 O O . CYS B 1 37 ? -7.224 12.501 8.912 1 98.94 37 CYS B O 1
ATOM 1307 N N . THR B 1 38 ? -8.17 14.237 7.922 1 98.96 38 THR B N 1
ATOM 1308 C CA . THR B 1 38 ? -9.27 13.486 7.327 1 98.96 38 THR B CA 1
ATOM 1309 C C . THR B 1 38 ? -9.328 13.715 5.819 1 98.96 38 THR B C 1
ATOM 1311 O O . THR B 1 38 ? -9.201 14.849 5.353 1 98.96 38 THR B O 1
ATOM 1314 N N . ALA B 1 39 ? -9.526 12.677 5.094 1 98.95 39 ALA B N 1
ATOM 1315 C CA . ALA B 1 39 ? -9.698 12.732 3.645 1 98.95 39 ALA B CA 1
ATOM 1316 C C . ALA B 1 39 ? -10.934 11.951 3.209 1 98.95 39 ALA B C 1
ATOM 1318 O O . ALA B 1 39 ? -11.443 11.113 3.957 1 98.95 39 ALA B O 1
ATOM 1319 N N . GLU B 1 40 ? -11.364 12.224 2.07 1 98.93 40 GLU B N 1
ATOM 1320 C CA . GLU B 1 40 ? -12.468 11.499 1.448 1 98.93 40 GLU B CA 1
ATOM 1321 C C . GLU B 1 40 ? -12.135 11.118 0.008 1 98.93 40 GLU B C 1
ATOM 1323 O O . GLU B 1 40 ? -11.367 11.811 -0.662 1 98.93 40 GLU B O 1
ATOM 1328 N N . MET B 1 41 ? -12.75 10.077 -0.405 1 98.59 41 MET B N 1
ATOM 1329 C CA . MET B 1 41 ? -12.565 9.591 -1.77 1 98.59 41 MET B CA 1
ATOM 1330 C C . MET B 1 41 ? -13.751 8.74 -2.209 1 98.59 41 MET B C 1
ATOM 1332 O O . MET B 1 41 ? -14.343 8.026 -1.398 1 98.59 41 MET B O 1
ATOM 1336 N N . VAL B 1 42 ? -14.113 8.82 -3.434 1 98.68 42 VAL B N 1
ATOM 1337 C CA . VAL B 1 42 ? -15.009 7.847 -4.049 1 98.68 42 VAL B CA 1
ATOM 1338 C C . VAL B 1 42 ? -14.193 6.774 -4.767 1 98.68 42 VAL B C 1
ATOM 1340 O O . VAL B 1 42 ? -13.324 7.09 -5.584 1 98.68 42 VAL B O 1
ATOM 1343 N N . VAL B 1 43 ? -14.464 5.548 -4.446 1 98.67 43 VAL B N 1
ATOM 1344 C CA . VAL B 1 43 ? -13.732 4.442 -5.054 1 98.67 43 VAL B CA 1
ATOM 1345 C C . VAL B 1 43 ? -14.001 4.408 -6.557 1 98.67 43 VAL B C 1
ATOM 1347 O O . VAL B 1 43 ? -15.14 4.208 -6.986 1 98.67 43 VAL B O 1
ATOM 1350 N N . GLY B 1 44 ? -12.953 4.649 -7.303 1 98.22 44 GLY B N 1
ATOM 1351 C CA . GLY B 1 44 ? -13.043 4.616 -8.754 1 98.22 44 GLY B CA 1
ATOM 1352 C C . GLY B 1 44 ? -12.416 3.376 -9.363 1 98.22 44 GLY B C 1
ATOM 1353 O O . GLY B 1 44 ? -11.821 2.562 -8.653 1 98.22 44 GLY B O 1
ATOM 1354 N N . GLU B 1 45 ? -12.526 3.229 -10.65 1 97.78 45 GLU B N 1
ATOM 1355 C CA . GLU B 1 45 ? -12.024 2.057 -11.362 1 97.78 45 GLU B CA 1
ATOM 1356 C C . GLU B 1 45 ? -10.526 1.873 -11.134 1 97.78 45 GLU B C 1
ATOM 1358 O O . GLU B 1 45 ? -10.051 0.746 -10.979 1 97.78 45 GLU B O 1
ATOM 1363 N N . GLN B 1 46 ? -9.806 2.963 -11.055 1 97.32 46 GLN B N 1
ATOM 1364 C CA . GLN B 1 46 ? -8.352 2.921 -10.941 1 97.32 46 GLN B CA 1
ATOM 1365 C C . GLN B 1 46 ? -7.922 2.416 -9.566 1 97.32 46 GLN B C 1
ATOM 1367 O O . GLN B 1 46 ? -6.742 2.143 -9.341 1 97.32 46 GLN B O 1
ATOM 1372 N N . HIS B 1 47 ? -8.9 2.308 -8.625 1 98.48 47 HIS B N 1
ATOM 1373 C CA . HIS B 1 47 ? -8.589 1.895 -7.261 1 98.48 47 HIS B CA 1
ATOM 1374 C C . HIS B 1 47 ? -8.939 0.427 -7.037 1 98.48 47 HIS B C 1
ATOM 1376 O O . HIS B 1 47 ? -8.709 -0.111 -5.952 1 98.48 47 HIS B O 1
ATOM 1382 N N . LEU B 1 48 ? -9.47 -0.254 -8.01 1 98.47 48 LEU B N 1
ATOM 1383 C CA . LEU B 1 48 ? -10.098 -1.555 -7.805 1 98.47 48 LEU B CA 1
ATOM 1384 C C . LEU B 1 48 ? -9.081 -2.68 -7.959 1 98.47 48 LEU B C 1
ATOM 1386 O O . LEU B 1 48 ? -8.124 -2.557 -8.726 1 98.47 48 LEU B O 1
ATOM 1390 N N . ASN B 1 49 ? -9.372 -3.719 -7.219 1 97.64 49 ASN B N 1
ATOM 1391 C CA . ASN B 1 49 ? -8.747 -5.004 -7.517 1 97.64 49 ASN B CA 1
ATOM 1392 C C . ASN B 1 49 ? -9.551 -5.793 -8.546 1 97.64 49 ASN B C 1
ATOM 1394 O O . ASN B 1 49 ? -10.534 -5.289 -9.092 1 97.64 49 ASN B O 1
ATOM 1398 N N . ALA B 1 50 ? -9.104 -7.001 -8.804 1 95.07 50 ALA B N 1
ATOM 1399 C CA . ALA B 1 50 ? -9.705 -7.824 -9.851 1 95.07 50 ALA B CA 1
ATOM 1400 C C . ALA B 1 50 ? -11.123 -8.242 -9.474 1 95.07 50 ALA B C 1
ATOM 1402 O O . ALA B 1 50 ? -11.892 -8.691 -10.327 1 95.07 50 ALA B O 1
ATOM 1403 N N . LEU B 1 51 ? -11.486 -8.128 -8.172 1 95.19 51 LEU B N 1
ATOM 1404 C CA . LEU B 1 51 ? -12.814 -8.512 -7.707 1 95.19 51 LEU B CA 1
ATOM 1405 C C . LEU B 1 51 ? -13.762 -7.318 -7.722 1 95.19 51 LEU B C 1
ATOM 1407 O O . LEU B 1 51 ? -14.911 -7.426 -7.289 1 95.19 51 LEU B O 1
ATOM 1411 N N . GLY B 1 52 ? -13.294 -6.159 -8.07 1 97.45 52 GLY B N 1
ATOM 1412 C CA . GLY B 1 52 ? -14.165 -5.004 -8.219 1 97.45 52 GLY B CA 1
ATOM 1413 C C . GLY B 1 52 ? -14.333 -4.214 -6.935 1 97.45 52 GLY B C 1
ATOM 1414 O O . GLY B 1 52 ? -15.321 -3.496 -6.766 1 97.45 52 GLY B O 1
ATOM 1415 N N . THR B 1 53 ? -13.467 -4.422 -6.025 1 98.48 53 THR B N 1
ATOM 1416 C CA . THR B 1 53 ? -13.487 -3.661 -4.781 1 98.48 53 THR B CA 1
ATOM 1417 C C . THR B 1 53 ? -12.158 -2.944 -4.564 1 98.48 53 THR B C 1
ATOM 1419 O O . THR B 1 53 ? -11.197 -3.169 -5.302 1 98.48 53 THR B O 1
ATOM 1422 N N . LEU B 1 54 ? -12.153 -2.081 -3.577 1 98.71 54 LEU B N 1
ATOM 1423 C CA . LEU B 1 54 ? -10.953 -1.321 -3.248 1 98.71 54 LEU B CA 1
ATOM 1424 C C . LEU B 1 54 ? -9.762 -2.25 -3.037 1 98.71 54 LEU B C 1
ATOM 1426 O O . LEU B 1 54 ? -9.832 -3.184 -2.235 1 98.71 54 LEU B O 1
ATOM 1430 N N . HIS B 1 55 ? -8.71 -2.007 -3.76 1 98.8 55 HIS B N 1
ATOM 1431 C CA . HIS B 1 55 ? -7.511 -2.837 -3.731 1 98.8 55 HIS B CA 1
ATOM 1432 C C . HIS B 1 55 ? -6.798 -2.729 -2.388 1 98.8 55 HIS B C 1
ATOM 1434 O O . HIS B 1 55 ? -6.675 -1.635 -1.832 1 98.8 55 HIS B O 1
ATOM 1440 N N . GLY B 1 56 ? -6.258 -3.799 -1.86 1 98.65 56 GLY B N 1
ATOM 1441 C CA . GLY B 1 56 ? -5.517 -3.79 -0.609 1 98.65 56 GLY B CA 1
ATOM 1442 C C . GLY B 1 56 ? -4.327 -2.849 -0.627 1 98.65 56 GLY B C 1
ATOM 1443 O O . GLY B 1 56 ? -4.044 -2.179 0.368 1 98.65 56 GLY B O 1
ATOM 1444 N N . GLY B 1 57 ? -3.61 -2.853 -1.732 1 98.65 57 GLY B N 1
ATOM 1445 C CA . GLY B 1 57 ? -2.507 -1.917 -1.887 1 98.65 57 GLY B CA 1
ATOM 1446 C C . GLY B 1 57 ? -2.948 -0.466 -1.861 1 98.65 57 GLY B C 1
ATOM 1447 O O . GLY B 1 57 ? -2.237 0.395 -1.338 1 98.65 57 GLY B O 1
ATOM 1448 N N . CYS B 1 58 ? -4.08 -0.178 -2.441 1 98.75 58 CYS B N 1
ATOM 1449 C CA . CYS B 1 58 ? -4.618 1.177 -2.375 1 98.75 58 CYS B CA 1
ATOM 1450 C C . CYS B 1 58 ? -4.962 1.557 -0.94 1 98.75 58 CYS B C 1
ATOM 1452 O O . CYS B 1 58 ? -4.655 2.665 -0.496 1 98.75 58 CYS B O 1
ATOM 1454 N N . THR B 1 59 ? -5.591 0.631 -0.241 1 98.9 59 THR B N 1
ATOM 1455 C CA . THR B 1 59 ? -5.874 0.83 1.176 1 98.9 59 THR B CA 1
ATOM 1456 C C . THR B 1 59 ? -4.596 1.152 1.943 1 98.9 59 THR B C 1
ATOM 1458 O O . THR B 1 59 ? -4.553 2.114 2.713 1 98.9 59 THR B O 1
ATOM 1461 N N . ALA B 1 60 ? -3.548 0.393 1.707 1 98.92 60 ALA B N 1
ATOM 1462 C CA . ALA B 1 60 ? -2.271 0.619 2.378 1 98.92 60 ALA B CA 1
ATOM 1463 C C . ALA B 1 60 ? -1.7 1.989 2.025 1 98.92 60 ALA B C 1
ATOM 1465 O O . ALA B 1 60 ? -1.119 2.665 2.877 1 98.92 60 ALA B O 1
ATOM 1466 N N . THR B 1 61 ? -1.837 2.363 0.797 1 98.86 61 THR B N 1
ATOM 1467 C CA . THR B 1 61 ? -1.345 3.664 0.357 1 98.86 61 THR B CA 1
ATOM 1468 C C . THR B 1 61 ? -2.093 4.792 1.062 1 98.86 61 THR B C 1
ATOM 1470 O O . THR B 1 61 ? -1.488 5.789 1.462 1 98.86 61 THR B O 1
ATOM 1473 N N . LEU B 1 62 ? -3.414 4.639 1.193 1 98.9 62 LEU B N 1
ATOM 1474 C CA . LEU B 1 62 ? -4.202 5.63 1.918 1 98.9 62 LEU B CA 1
ATOM 1475 C C . LEU B 1 62 ? -3.739 5.737 3.368 1 98.9 62 LEU B C 1
ATOM 1477 O O . LEU B 1 62 ? -3.581 6.842 3.893 1 98.9 62 LEU B O 1
ATOM 1481 N N . VAL B 1 63 ? -3.505 4.601 4.02 1 98.94 63 VAL B N 1
ATOM 1482 C CA . VAL B 1 63 ? -2.998 4.6 5.388 1 98.94 63 VAL B CA 1
ATOM 1483 C C . VAL B 1 63 ? -1.668 5.347 5.447 1 98.94 63 VAL B C 1
ATOM 1485 O O . VAL B 1 63 ? -1.478 6.224 6.293 1 98.94 63 VAL B O 1
ATOM 1488 N N . ASP B 1 64 ? -0.78 5.017 4.549 1 98.88 64 ASP B N 1
ATOM 1489 C CA . ASP B 1 64 ? 0.546 5.622 4.468 1 98.88 64 ASP B CA 1
ATOM 1490 C C . ASP B 1 64 ? 0.449 7.136 4.298 1 98.88 64 ASP B C 1
ATOM 1492 O O . ASP B 1 64 ? 1.016 7.892 5.089 1 98.88 64 ASP B O 1
ATOM 1496 N N . MET B 1 65 ? -0.339 7.566 3.384 1 98.81 65 MET B N 1
ATOM 1497 C CA . MET B 1 65 ? -0.32 8.961 2.953 1 98.81 65 MET B CA 1
ATOM 1498 C C . MET B 1 65 ? -1.101 9.841 3.924 1 98.81 65 MET B C 1
ATOM 1500 O O . MET B 1 65 ? -0.646 10.926 4.29 1 98.81 65 MET B O 1
ATOM 1504 N N . ILE B 1 66 ? -2.243 9.389 4.371 1 98.9 66 ILE B N 1
ATOM 1505 C CA . ILE B 1 66 ? -3.062 10.269 5.197 1 98.9 66 ILE B CA 1
ATOM 1506 C C . ILE B 1 66 ? -2.479 10.345 6.606 1 98.9 66 ILE B C 1
ATOM 1508 O O . ILE B 1 66 ? -2.535 11.395 7.252 1 98.9 66 ILE B O 1
ATOM 1512 N N . SER B 1 67 ? -1.867 9.243 7.102 1 98.86 67 SER B N 1
ATOM 1513 C CA . SER B 1 67 ? -1.14 9.357 8.362 1 98.86 67 SER B CA 1
ATOM 1514 C C . SER B 1 67 ? 0.033 10.323 8.239 1 98.86 67 SER B C 1
ATOM 1516 O O . SER B 1 67 ? 0.32 11.081 9.168 1 98.86 67 SER B O 1
ATOM 1518 N N . SER B 1 68 ? 0.737 10.334 7.12 1 98.59 68 SER B N 1
ATOM 1519 C CA . SER B 1 68 ? 1.834 11.272 6.91 1 98.59 68 SER B CA 1
ATOM 1520 C C . SER B 1 68 ? 1.334 12.713 6.893 1 98.59 68 SER B C 1
ATOM 1522 O O . SER B 1 68 ? 1.994 13.611 7.419 1 98.59 68 SER B O 1
ATOM 1524 N N . MET B 1 69 ? 0.145 12.937 6.323 1 98.71 69 MET B N 1
ATOM 1525 C CA . MET B 1 69 ? -0.436 14.276 6.308 1 98.71 69 MET B CA 1
ATOM 1526 C C . MET B 1 69 ? -0.79 14.732 7.719 1 98.71 69 MET B C 1
ATOM 1528 O O . MET B 1 69 ? -0.616 15.903 8.061 1 98.71 69 MET B O 1
ATOM 1532 N N . ALA B 1 70 ? -1.308 13.806 8.488 1 98.84 70 ALA B N 1
ATOM 1533 C CA . ALA B 1 70 ? -1.575 14.141 9.884 1 98.84 70 ALA B CA 1
ATOM 1534 C C . ALA B 1 70 ? -0.293 14.543 10.607 1 98.84 70 ALA B C 1
ATOM 1536 O O . ALA B 1 70 ? -0.272 15.532 11.343 1 98.84 70 ALA B O 1
ATOM 1537 N N . LEU B 1 71 ? 0.729 13.837 10.378 1 98.51 71 LEU B N 1
ATOM 1538 C CA . LEU B 1 71 ? 1.999 14.032 11.068 1 98.51 71 LEU B CA 1
ATOM 1539 C C . LEU B 1 71 ? 2.58 15.408 10.757 1 98.51 71 LEU B C 1
ATOM 1541 O O . LEU B 1 71 ? 3.149 16.059 11.637 1 98.51 71 LEU B O 1
ATOM 1545 N N . ILE B 1 72 ? 2.416 15.858 9.535 1 97.33 72 ILE B N 1
ATOM 1546 C CA . ILE B 1 72 ? 2.968 17.138 9.105 1 97.33 72 ILE B CA 1
ATOM 1547 C C . ILE B 1 72 ? 2.323 18.271 9.9 1 97.33 72 ILE B C 1
ATOM 1549 O O . ILE B 1 72 ? 2.863 19.379 9.964 1 97.33 72 ILE B O 1
ATOM 1553 N N . THR B 1 73 ? 1.168 18.075 10.501 1 98.29 73 THR B N 1
ATOM 1554 C CA . THR B 1 73 ? 0.448 19.145 11.183 1 98.29 73 THR B CA 1
ATOM 1555 C C . THR B 1 73 ? 0.823 19.192 12.662 1 98.29 73 THR B C 1
ATOM 1557 O O . THR B 1 73 ? 0.307 20.023 13.412 1 98.29 73 THR B O 1
ATOM 1560 N N . THR B 1 74 ? 1.614 18.242 13.088 1 97.16 74 THR B N 1
ATOM 1561 C CA . THR B 1 74 ? 2.142 18.324 14.445 1 97.16 74 THR B CA 1
ATOM 1562 C C . THR B 1 74 ? 3.148 19.466 14.565 1 97.16 74 THR B C 1
ATOM 1564 O O . THR B 1 74 ? 3.475 20.119 13.572 1 97.16 74 THR B O 1
ATOM 1567 N N . LYS B 1 75 ? 3.632 19.704 15.702 1 92.93 75 LYS B N 1
ATOM 1568 C CA . LYS B 1 75 ? 4.593 20.777 15.94 1 92.93 75 LYS B CA 1
ATOM 1569 C C . LYS B 1 75 ? 5.904 20.514 15.205 1 92.93 75 LYS B C 1
ATOM 1571 O O . LYS B 1 75 ? 6.577 21.451 14.771 1 92.93 75 LYS B O 1
ATOM 1576 N N . LYS B 1 76 ? 6.219 19.288 14.992 1 91.45 76 LYS B N 1
ATOM 1577 C CA . LYS B 1 76 ? 7.471 18.942 14.325 1 91.45 76 LYS B CA 1
ATOM 1578 C C . LYS B 1 76 ? 7.412 19.276 12.837 1 91.45 76 LYS B C 1
ATOM 1580 O O . LYS B 1 76 ? 8.436 19.59 12.225 1 91.45 76 LYS B O 1
ATOM 1585 N N . GLY B 1 77 ? 6.262 19.023 12.174 1 91.66 77 GLY B N 1
ATOM 1586 C CA . GLY B 1 77 ? 6.014 19.573 10.851 1 91.66 77 GLY B CA 1
ATOM 1587 C C . GLY B 1 77 ? 6.612 18.735 9.736 1 91.66 77 GLY B C 1
ATOM 1588 O O . GLY B 1 77 ? 6.735 19.2 8.601 1 91.66 77 GLY B O 1
ATOM 1589 N N . ASN B 1 78 ? 7.051 17.548 10.041 1 91.41 78 ASN B N 1
ATOM 1590 C CA . ASN B 1 78 ? 7.589 16.735 8.955 1 91.41 78 ASN B CA 1
ATOM 1591 C C . ASN B 1 78 ? 6.829 15.42 8.81 1 91.41 78 ASN B C 1
ATOM 1593 O O . ASN B 1 78 ? 6.186 14.962 9.756 1 91.41 78 ASN B O 1
ATOM 1597 N N . ALA B 1 79 ? 6.941 14.811 7.647 1 92.07 79 ALA B N 1
ATOM 1598 C CA . ALA B 1 79 ? 6.162 13.624 7.303 1 92.07 79 ALA B CA 1
ATOM 1599 C C . ALA B 1 79 ? 6.851 12.355 7.797 1 92.07 79 ALA B C 1
ATOM 1601 O O . ALA B 1 79 ? 6.22 11.3 7.902 1 92.07 79 ALA B O 1
ATOM 1602 N N . GLY B 1 80 ? 8.217 12.405 8.125 1 95.18 80 GLY B N 1
ATOM 1603 C CA . GLY B 1 80 ? 8.957 11.235 8.568 1 95.18 80 GLY B CA 1
ATOM 1604 C C . GLY B 1 80 ? 9.183 10.218 7.465 1 95.18 80 GLY B C 1
ATOM 1605 O O . GLY B 1 80 ? 8.864 10.475 6.303 1 95.18 80 GLY B O 1
ATOM 1606 N N . VAL B 1 81 ? 9.824 9.118 7.879 1 96.85 81 VAL B N 1
ATOM 1607 C CA . VAL B 1 81 ? 10.053 7.969 7.008 1 96.85 81 VAL B CA 1
ATOM 1608 C C . VAL B 1 81 ? 9.473 6.711 7.649 1 96.85 81 VAL B C 1
ATOM 1610 O O . VAL B 1 81 ? 9.607 6.503 8.858 1 96.85 81 VAL B O 1
ATOM 1613 N N . SER B 1 82 ? 8.843 5.951 6.836 1 98.47 82 SER B N 1
ATOM 1614 C CA . SER B 1 82 ? 8.152 4.78 7.364 1 98.47 82 SER B CA 1
ATOM 1615 C C . SER B 1 82 ? 9.136 3.78 7.963 1 98.47 82 SER B C 1
ATOM 1617 O O . SER B 1 82 ? 10.187 3.509 7.378 1 98.47 82 SER B O 1
ATOM 1619 N N . VAL B 1 83 ? 8.754 3.245 9.133 1 98.81 83 VAL B N 1
ATOM 1620 C CA . VAL B 1 83 ? 9.495 2.175 9.793 1 98.81 83 VAL B CA 1
ATOM 1621 C C . VAL B 1 83 ? 8.677 0.886 9.766 1 98.81 83 VAL B C 1
ATOM 1623 O O . VAL B 1 83 ? 9.198 -0.18 9.43 1 98.81 83 VAL B O 1
ATOM 1626 N N . ASP B 1 84 ? 7.375 1.044 10.153 1 98.92 84 ASP B N 1
ATOM 1627 C CA . ASP B 1 84 ? 6.459 -0.093 10.169 1 98.92 84 ASP B CA 1
ATOM 1628 C C . ASP B 1 84 ? 5.026 0.353 9.886 1 98.92 84 ASP B C 1
ATOM 1630 O O . ASP B 1 84 ? 4.593 1.406 10.36 1 98.92 84 ASP B O 1
ATOM 1634 N N . MET B 1 85 ? 4.355 -0.476 9.185 1 98.94 85 MET B N 1
ATOM 1635 C CA . MET B 1 85 ? 2.942 -0.227 8.913 1 98.94 85 MET B CA 1
ATOM 1636 C C . MET B 1 85 ? 2.146 -1.527 8.938 1 98.94 85 MET B C 1
ATOM 1638 O O . MET B 1 85 ? 2.572 -2.532 8.366 1 98.94 85 MET B O 1
ATOM 1642 N N . SER B 1 86 ? 1.04 -1.503 9.606 1 98.97 86 SER B N 1
ATOM 1643 C CA . SER B 1 86 ? 0.148 -2.655 9.686 1 98.97 86 SER B CA 1
ATOM 1644 C C . SER B 1 86 ? -1.285 -2.27 9.331 1 98.97 86 SER B C 1
ATOM 1646 O O . SER B 1 86 ? -1.769 -1.214 9.742 1 98.97 86 SER B O 1
ATOM 1648 N N . ILE B 1 87 ? -1.929 -3.127 8.596 1 98.95 87 ILE B N 1
ATOM 1649 C CA . ILE B 1 87 ? -3.3 -2.872 8.168 1 98.95 87 ILE B CA 1
ATOM 1650 C C . ILE B 1 87 ? -4.166 -4.096 8.453 1 98.95 87 ILE B C 1
ATOM 1652 O O . ILE B 1 87 ? -3.767 -5.227 8.165 1 98.95 87 ILE B O 1
ATOM 1656 N N . SER B 1 88 ? -5.268 -3.884 9.025 1 98.97 88 SER B N 1
ATOM 1657 C CA . SER B 1 88 ? -6.326 -4.885 9.117 1 98.97 88 SER B CA 1
ATOM 1658 C C . SER B 1 88 ? -7.462 -4.579 8.147 1 98.97 88 SER B C 1
ATOM 1660 O O . SER B 1 88 ? -8.009 -3.475 8.153 1 98.97 88 SER B O 1
ATOM 1662 N N . TYR B 1 89 ? -7.764 -5.528 7.326 1 98.89 89 TYR B N 1
ATOM 1663 C CA . TYR B 1 89 ? -8.813 -5.405 6.32 1 98.89 89 TYR B CA 1
ATOM 1664 C C . TYR B 1 89 ? -10.107 -6.05 6.8 1 98.89 89 TYR B C 1
ATOM 1666 O O . TYR B 1 89 ? -10.158 -7.262 7.027 1 98.89 89 TYR B O 1
ATOM 1674 N N . LEU B 1 90 ? -11.172 -5.238 6.864 1 98.82 90 LEU B N 1
ATOM 1675 C CA . LEU B 1 90 ? -12.353 -5.716 7.575 1 98.82 90 LEU B CA 1
ATOM 1676 C C . LEU B 1 90 ? -13.536 -5.866 6.625 1 98.82 90 LEU B C 1
ATOM 1678 O O . LEU B 1 90 ? -14.353 -6.776 6.784 1 98.82 90 LEU B O 1
ATOM 1682 N N . ARG B 1 91 ? -13.664 -4.931 5.695 1 98.61 91 ARG B N 1
ATOM 1683 C CA . ARG B 1 91 ? -14.787 -4.97 4.763 1 98.61 91 ARG B CA 1
ATOM 1684 C C . ARG B 1 91 ? -14.371 -4.474 3.382 1 98.61 91 ARG B C 1
ATOM 1686 O O . ARG B 1 91 ? -13.486 -3.624 3.263 1 98.61 91 ARG B O 1
ATOM 1693 N N . ALA B 1 92 ? -15.121 -4.954 2.378 1 98.36 92 ALA B N 1
ATOM 1694 C CA . ALA B 1 92 ? -14.907 -4.497 1.008 1 98.36 92 ALA B CA 1
ATOM 1695 C C . ALA B 1 92 ? -15.544 -3.129 0.78 1 98.36 92 ALA B C 1
ATOM 1697 O O . ALA B 1 92 ? -16.52 -2.773 1.445 1 98.36 92 ALA B O 1
ATOM 1698 N N . ALA B 1 93 ? -14.954 -2.324 -0.021 1 98.6 93 ALA B N 1
ATOM 1699 C CA . ALA B 1 93 ? -15.542 -1.1 -0.559 1 98.6 93 ALA B CA 1
ATOM 1700 C C . ALA B 1 93 ? -15.675 -1.177 -2.078 1 98.6 93 ALA B C 1
ATOM 1702 O O . ALA B 1 93 ? -14.675 -1.128 -2.798 1 98.6 93 ALA B O 1
ATOM 1703 N N . PRO B 1 94 ? -16.865 -1.367 -2.645 1 98.46 94 PRO B N 1
ATOM 1704 C CA . PRO B 1 94 ? -17.05 -1.545 -4.088 1 98.46 94 PRO B CA 1
ATOM 1705 C C . PRO B 1 94 ? -16.922 -0.237 -4.865 1 98.46 94 PRO B C 1
ATOM 1707 O O . PRO B 1 94 ? -16.899 0.841 -4.265 1 98.46 94 PRO B O 1
ATOM 1710 N N . LEU B 1 95 ? -16.907 -0.388 -6.18 1 98.49 95 LEU B N 1
ATOM 1711 C CA . LEU B 1 95 ? -16.912 0.753 -7.089 1 98.49 95 LEU B CA 1
ATOM 1712 C C . LEU B 1 95 ? -18.018 1.737 -6.72 1 98.49 95 LEU B C 1
ATOM 1714 O O . LEU B 1 95 ? -19.156 1.333 -6.472 1 98.49 95 LEU B O 1
ATOM 1718 N N . GLY B 1 96 ? -17.6 3.002 -6.6 1 98.47 96 GLY B N 1
ATOM 1719 C CA . GLY B 1 96 ? -18.58 4.048 -6.354 1 98.47 96 GLY B CA 1
ATOM 1720 C C . GLY B 1 96 ? -18.796 4.329 -4.879 1 98.47 96 GLY B C 1
ATOM 1721 O O . GLY B 1 96 ? -19.459 5.304 -4.518 1 98.47 96 GLY B O 1
ATOM 1722 N N . GLU B 1 97 ? -18.303 3.493 -4.01 1 98.59 97 GLU B N 1
ATOM 1723 C CA . GLU B 1 97 ? -18.435 3.718 -2.574 1 98.59 97 GLU B CA 1
ATOM 1724 C C . GLU B 1 97 ? -17.669 4.963 -2.137 1 98.59 97 GLU B C 1
ATOM 1726 O O . GLU B 1 97 ? -16.516 5.158 -2.528 1 98.59 97 GLU B O 1
ATOM 1731 N N . LYS B 1 98 ? -18.32 5.877 -1.422 1 98.75 98 LYS B N 1
ATOM 1732 C CA . LYS B 1 98 ? -17.614 6.98 -0.775 1 98.75 98 LYS B CA 1
ATOM 1733 C C . LYS B 1 98 ? -16.977 6.531 0.536 1 98.75 98 LYS B C 1
ATOM 1735 O O . LYS B 1 98 ? -17.652 5.966 1.4 1 98.75 98 LYS B O 1
ATOM 1740 N N . ILE B 1 99 ? -15.707 6.782 0.717 1 98.89 99 ILE B N 1
ATOM 1741 C CA . ILE B 1 99 ? -15.016 6.371 1.934 1 98.89 99 ILE B CA 1
ATOM 1742 C C . ILE B 1 99 ? -14.355 7.583 2.587 1 98.89 99 ILE B C 1
ATOM 1744 O O . ILE B 1 99 ? -14.067 8.577 1.917 1 98.89 99 ILE B O 1
ATOM 1748 N N . ILE B 1 100 ? -14.22 7.497 3.871 1 98.96 100 ILE B N 1
ATOM 1749 C CA . ILE B 1 100 ? -13.569 8.501 4.706 1 98.96 100 ILE B CA 1
ATOM 1750 C C . ILE B 1 100 ? -12.329 7.9 5.364 1 98.96 100 ILE B C 1
ATOM 1752 O O . ILE B 1 100 ? -12.386 6.803 5.924 1 98.96 100 ILE B O 1
ATOM 1756 N N . ILE B 1 101 ? -11.211 8.569 5.247 1 98.97 101 ILE B N 1
ATOM 1757 C CA . ILE B 1 101 ? -9.952 8.151 5.856 1 98.97 101 ILE B CA 1
ATOM 1758 C C . ILE B 1 101 ? -9.579 9.114 6.981 1 98.97 101 ILE B C 1
ATOM 1760 O O . ILE B 1 101 ? -9.393 10.31 6.747 1 98.97 101 ILE B O 1
ATOM 1764 N N . GLU B 1 102 ? -9.464 8.604 8.169 1 98.97 102 GLU B N 1
ATOM 1765 C CA . GLU B 1 102 ? -9.139 9.415 9.338 1 98.97 102 GLU B CA 1
ATOM 1766 C C . GLU B 1 102 ? -7.81 8.988 9.955 1 98.97 102 GLU B C 1
ATOM 1768 O O . GLU B 1 102 ? -7.632 7.822 10.311 1 98.97 102 GLU B O 1
ATOM 1773 N N . ALA B 1 103 ? -6.96 9.924 10.095 1 98.96 103 ALA B N 1
ATOM 1774 C CA . ALA B 1 103 ? -5.653 9.647 10.685 1 98.96 103 ALA B CA 1
ATOM 1775 C C . ALA B 1 103 ? -5.418 10.505 11.925 1 98.96 103 ALA B C 1
ATOM 1777 O O . ALA B 1 103 ? -5.861 11.655 11.985 1 98.96 103 ALA B O 1
ATOM 1778 N N . LYS B 1 104 ? -4.71 9.922 12.825 1 98.92 104 LYS B N 1
ATOM 1779 C CA . LYS B 1 104 ? -4.329 10.615 14.053 1 98.92 104 LYS B CA 1
ATOM 1780 C C . LYS B 1 104 ? -2.911 10.245 14.476 1 98.92 104 LYS B C 1
ATOM 1782 O O . LYS B 1 104 ? -2.543 9.068 14.471 1 98.92 104 LYS B O 1
ATOM 1787 N N . THR B 1 105 ? -2.189 11.274 14.901 1 98.87 105 THR B N 1
ATOM 1788 C CA . THR B 1 105 ? -0.886 11.064 15.522 1 98.87 105 THR B CA 1
ATOM 1789 C C . THR B 1 105 ? -1.032 10.846 17.026 1 98.87 105 THR B C 1
ATOM 1791 O O . THR B 1 105 ? -1.303 11.79 17.771 1 98.87 105 THR B O 1
ATOM 1794 N N . ASN B 1 106 ? -0.795 9.656 17.402 1 98.79 106 ASN B N 1
ATOM 1795 C CA . ASN B 1 106 ? -0.965 9.329 18.814 1 98.79 106 ASN B CA 1
ATOM 1796 C C . ASN B 1 106 ? 0.172 9.892 19.661 1 98.79 106 ASN B C 1
ATOM 1798 O O . ASN B 1 106 ? -0.038 10.281 20.811 1 98.79 106 ASN B O 1
ATOM 1802 N N . LYS B 1 107 ? 1.304 9.867 19.063 1 97.79 107 LYS B N 1
ATOM 1803 C CA . LYS B 1 107 ? 2.524 10.338 19.712 1 97.79 107 LYS B CA 1
ATOM 1804 C C . LYS B 1 107 ? 3.575 10.74 18.681 1 97.79 107 LYS B C 1
ATOM 1806 O O . LYS B 1 107 ? 3.79 10.03 17.697 1 97.79 107 LYS B O 1
ATOM 1811 N N . SER B 1 108 ? 4.091 11.857 18.855 1 97.42 108 SER B N 1
ATOM 1812 C CA . SER B 1 108 ? 5.276 12.3 18.128 1 97.42 108 SER B CA 1
ATOM 1813 C C . SER B 1 108 ? 6.43 12.597 19.079 1 97.42 108 SER B C 1
ATOM 1815 O O . SER B 1 108 ? 6.484 13.672 19.681 1 97.42 108 SER B O 1
ATOM 1817 N N . GLY B 1 109 ? 7.246 11.542 19.182 1 95.22 109 GLY B N 1
ATOM 1818 C CA . GLY B 1 109 ? 8.357 11.695 20.108 1 95.22 109 GLY B CA 1
ATOM 1819 C C . GLY B 1 109 ? 9.585 12.316 19.469 1 95.22 109 GLY B C 1
ATOM 1820 O O . GLY B 1 109 ? 9.477 13.035 18.474 1 95.22 109 GLY B O 1
ATOM 1821 N N . LYS B 1 110 ? 10.757 12.115 20.113 1 94.7 110 LYS B N 1
ATOM 1822 C CA . LYS B 1 110 ? 12.014 12.672 19.62 1 94.7 110 LYS B CA 1
ATOM 1823 C C . LYS B 1 110 ? 12.421 12.025 18.299 1 94.7 110 LYS B C 1
ATOM 1825 O O . LYS B 1 110 ? 12.819 12.717 17.359 1 94.7 110 LYS B O 1
ATOM 1830 N N . THR B 1 111 ? 12.191 10.665 18.214 1 96.8 111 THR B N 1
ATOM 1831 C CA . THR B 1 111 ? 12.73 9.953 17.061 1 96.8 111 THR B CA 1
ATOM 1832 C C . THR B 1 111 ? 11.626 9.196 16.328 1 96.8 111 THR B C 1
ATOM 1834 O O . THR B 1 111 ? 11.743 8.923 15.131 1 96.8 111 THR B O 1
ATOM 1837 N N . LEU B 1 112 ? 10.584 8.835 17.108 1 98.16 112 LEU B N 1
ATOM 1838 C CA . LEU B 1 112 ? 9.526 8.028 16.51 1 98.16 112 LEU B CA 1
ATOM 1839 C C . LEU B 1 112 ? 8.168 8.699 16.682 1 98.16 112 LEU B C 1
ATOM 1841 O O . LEU B 1 112 ? 7.925 9.37 17.688 1 98.16 112 LEU B O 1
ATOM 1845 N N . ALA B 1 113 ? 7.373 8.506 15.724 1 98.66 113 ALA B N 1
ATOM 1846 C CA . ALA B 1 113 ? 5.964 8.886 15.79 1 98.66 113 ALA B CA 1
ATOM 1847 C C . ALA B 1 113 ? 5.059 7.685 15.533 1 98.66 113 ALA B C 1
ATOM 1849 O O . ALA B 1 113 ? 5.402 6.798 14.748 1 98.66 113 ALA B O 1
ATOM 1850 N N . PHE B 1 114 ? 3.942 7.624 16.182 1 98.87 114 PHE B N 1
ATOM 1851 C CA . PHE B 1 114 ? 2.97 6.541 16.091 1 98.87 114 PHE B CA 1
ATOM 1852 C C . PHE B 1 114 ? 1.612 7.069 15.644 1 98.87 114 PHE B C 1
ATOM 1854 O O . PHE B 1 114 ? 1.071 7.996 16.249 1 98.87 114 PHE B O 1
ATOM 1861 N N . LEU B 1 115 ? 1.094 6.498 14.619 1 98.93 115 LEU B N 1
ATOM 1862 C CA . LEU B 1 115 ? -0.149 6.992 14.037 1 98.93 115 LEU B CA 1
AT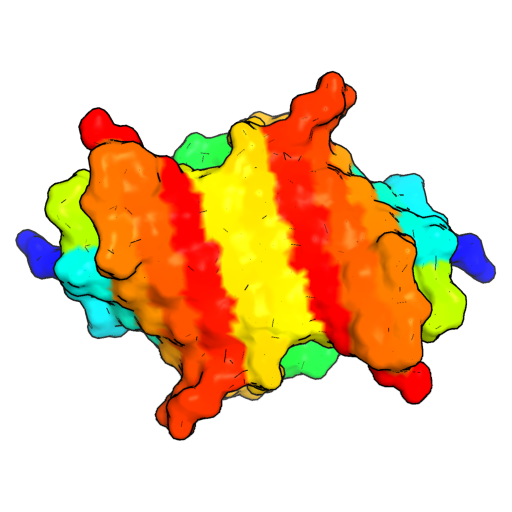OM 1863 C C . LEU B 1 115 ? -1.148 5.856 13.846 1 98.93 115 LEU B C 1
ATOM 1865 O O . LEU B 1 115 ? -0.757 4.719 13.573 1 98.93 115 LEU B O 1
ATOM 1869 N N . ASP B 1 116 ? -2.412 6.246 13.917 1 98.95 116 ASP B N 1
ATOM 1870 C CA . ASP B 1 116 ? -3.528 5.36 13.597 1 98.95 116 ASP B CA 1
ATOM 1871 C C . ASP B 1 116 ? -4.341 5.903 12.425 1 98.95 116 ASP B C 1
ATOM 1873 O O . ASP B 1 116 ? -4.455 7.118 12.251 1 98.95 116 ASP B O 1
ATOM 1877 N N . VAL B 1 117 ? -4.892 5.025 11.697 1 98.97 117 VAL B N 1
ATOM 1878 C CA . VAL B 1 117 ? -5.778 5.387 10.596 1 98.97 117 VAL B CA 1
ATOM 1879 C C . VAL B 1 117 ? -7.01 4.485 10.606 1 98.97 117 VAL B C 1
ATOM 1881 O O . VAL B 1 117 ? -6.901 3.277 10.828 1 98.97 117 VAL B O 1
ATOM 1884 N N . ALA B 1 118 ? -8.124 5.072 10.401 1 98.97 118 ALA B N 1
ATOM 1885 C CA . ALA B 1 118 ? -9.363 4.342 10.145 1 98.97 118 ALA B CA 1
ATOM 1886 C C . ALA B 1 118 ? -9.954 4.724 8.79 1 98.97 118 ALA B C 1
ATOM 1888 O O . ALA B 1 118 ? -10.037 5.907 8.453 1 98.97 118 ALA B O 1
ATOM 1889 N N . ILE B 1 119 ? -10.305 3.766 8.022 1 98.97 119 ILE B N 1
ATOM 1890 C CA . ILE B 1 119 ? -11.029 3.952 6.769 1 98.97 119 ILE B CA 1
ATOM 1891 C C . ILE B 1 119 ? -12.454 3.422 6.913 1 98.97 119 ILE B C 1
ATOM 1893 O O . ILE B 1 119 ? -12.658 2.258 7.263 1 98.97 119 ILE B O 1
ATOM 1897 N N . LY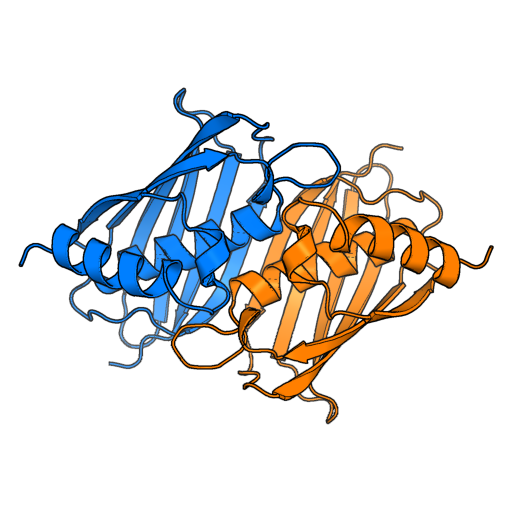S B 1 120 ? -13.386 4.279 6.619 1 98.92 120 LYS B N 1
ATOM 1898 C CA . LYS B 1 120 ? -14.786 3.956 6.878 1 98.92 120 LYS B CA 1
ATOM 1899 C C . LYS B 1 120 ? -15.658 4.281 5.67 1 98.92 120 LYS B C 1
ATOM 1901 O O . LYS B 1 120 ? -15.319 5.156 4.87 1 98.92 120 LYS B O 1
ATOM 1906 N N . LYS B 1 121 ? -16.801 3.566 5.633 1 98.61 121 LYS B N 1
ATOM 1907 C CA . LYS B 1 121 ? -17.902 4.024 4.79 1 98.61 121 LYS B CA 1
ATOM 1908 C C . LYS B 1 121 ? -18.629 5.204 5.428 1 98.61 121 LYS B C 1
ATOM 1910 O O . LYS B 1 121 ? -18.409 5.515 6.601 1 98.61 121 LYS B O 1
ATOM 1915 N N . THR B 1 122 ? -19.485 5.842 4.657 1 97.44 122 THR B N 1
ATOM 1916 C CA . THR B 1 122 ? -20.214 7.002 5.156 1 97.44 122 THR B CA 1
ATOM 1917 C C . THR B 1 122 ? -21.153 6.604 6.292 1 97.44 122 THR B C 1
ATOM 1919 O O . THR B 1 122 ? -21.482 7.427 7.149 1 97.44 122 THR B O 1
ATOM 1922 N N . ASN B 1 123 ? -21.495 5.39 6.31 1 97.39 123 ASN B N 1
ATOM 1923 C CA . ASN B 1 123 ? -22.406 4.923 7.349 1 97.39 123 ASN B CA 1
ATOM 1924 C C . ASN B 1 123 ? -21.656 4.55 8.625 1 97.39 123 ASN B C 1
ATOM 1926 O O . ASN B 1 123 ? -22.267 4.119 9.605 1 97.39 123 ASN B O 1
ATOM 1930 N N . GLY B 1 124 ? -20.359 4.628 8.594 1 97.63 124 GLY B N 1
ATOM 1931 C CA . GLY B 1 124 ? -19.551 4.368 9.775 1 97.63 124 GLY B CA 1
ATOM 1932 C C . GLY B 1 124 ? -18.924 2.986 9.777 1 97.63 124 GLY B C 1
ATOM 1933 O O . GLY B 1 124 ? -18.071 2.687 10.615 1 97.63 124 GLY B O 1
ATOM 1934 N N . ASP B 1 125 ? -19.303 2.085 8.776 1 98.42 125 ASP B N 1
ATOM 1935 C CA . ASP B 1 125 ? -18.713 0.752 8.695 1 98.42 125 ASP B CA 1
ATOM 1936 C C . ASP B 1 125 ? -17.21 0.832 8.439 1 98.42 125 ASP B C 1
ATOM 1938 O O . ASP B 1 125 ? -16.768 1.514 7.513 1 98.42 125 ASP B O 1
ATOM 1942 N N . LEU B 1 126 ? -16.489 0.101 9.31 1 98.82 126 LEU B N 1
ATOM 1943 C CA . LEU B 1 126 ? -15.038 0.068 9.163 1 98.82 126 LEU B CA 1
ATOM 1944 C C . LEU B 1 126 ? -14.63 -0.821 7.994 1 98.82 126 LEU B C 1
ATOM 1946 O O . LEU B 1 126 ? -15.037 -1.983 7.92 1 98.82 126 LEU B O 1
ATOM 1950 N N . ILE B 1 127 ? -13.914 -0.267 7.092 1 98.89 127 ILE B N 1
ATOM 1951 C CA . ILE B 1 127 ? -13.348 -0.989 5.958 1 98.89 127 ILE B CA 1
ATOM 1952 C C . ILE B 1 127 ? -11.977 -1.547 6.333 1 98.89 127 ILE B C 1
ATOM 1954 O O . ILE B 1 127 ? -11.648 -2.685 5.99 1 98.89 127 ILE B O 1
ATOM 1958 N N . ALA B 1 128 ? -11.185 -0.748 6.993 1 98.96 128 ALA B N 1
ATOM 1959 C CA . ALA B 1 128 ? -9.826 -1.114 7.382 1 98.96 128 ALA B CA 1
ATOM 1960 C C . ALA B 1 128 ? -9.306 -0.197 8.486 1 98.96 128 ALA B C 1
ATOM 1962 O O . ALA B 1 128 ? -9.788 0.926 8.647 1 98.96 128 ALA B O 1
ATOM 1963 N N . THR B 1 129 ? -8.364 -0.689 9.239 1 98.95 129 THR B N 1
ATOM 1964 C CA . THR B 1 129 ? -7.582 0.102 10.183 1 98.95 129 THR B CA 1
ATOM 1965 C C . THR B 1 129 ? -6.087 -0.094 9.945 1 98.95 129 THR B C 1
ATOM 1967 O O . THR B 1 129 ? -5.668 -1.124 9.415 1 98.95 129 THR B O 1
ATOM 1970 N N . GLY B 1 130 ? -5.331 0.891 10.288 1 98.93 130 GLY B N 1
ATOM 1971 C CA . GLY B 1 130 ? -3.888 0.813 10.128 1 98.93 130 GLY B CA 1
ATOM 1972 C C . GLY B 1 130 ? -3.126 1.493 11.25 1 98.93 130 GLY B C 1
ATOM 1973 O O . GLY B 1 130 ? -3.628 2.434 11.867 1 98.93 130 GLY B O 1
ATOM 1974 N N . THR B 1 131 ? -2.002 1.026 11.52 1 98.97 131 THR B N 1
ATOM 1975 C CA . THR B 1 131 ? -1.006 1.687 12.356 1 98.97 131 THR B CA 1
ATOM 1976 C C . THR B 1 131 ? 0.279 1.938 11.571 1 98.97 131 THR B C 1
ATOM 1978 O O . THR B 1 131 ? 0.66 1.133 10.719 1 98.97 131 THR B O 1
ATOM 1981 N N . HIS B 1 132 ? 0.834 3.001 11.896 1 98.96 132 HIS B N 1
ATOM 1982 C CA . HIS B 1 132 ? 2 3.468 11.154 1 98.96 132 HIS B CA 1
ATOM 1983 C C . HIS B 1 132 ? 3.044 4.069 12.09 1 98.96 132 HIS B C 1
ATOM 1985 O O . HIS B 1 132 ? 2.749 5.005 12.836 1 98.96 132 HIS B O 1
ATOM 1991 N N . THR B 1 133 ? 4.187 3.5 12.102 1 98.92 133 THR B N 1
ATOM 1992 C CA . THR B 1 133 ? 5.321 4.053 12.834 1 98.92 133 THR B CA 1
ATOM 1993 C C . THR B 1 133 ? 6.295 4.742 11.882 1 98.92 133 THR B C 1
ATOM 1995 O O . THR B 1 133 ? 6.691 4.165 10.867 1 98.92 133 THR B O 1
ATOM 1998 N N . LYS B 1 134 ? 6.663 5.923 12.271 1 98.61 134 LYS B N 1
ATOM 1999 C CA . LYS B 1 134 ? 7.575 6.682 11.42 1 98.61 134 LYS B CA 1
ATOM 2000 C C . LYS B 1 134 ? 8.775 7.189 12.214 1 98.61 134 LYS B C 1
ATOM 2002 O O . LYS B 1 134 ? 8.638 7.584 13.373 1 98.61 134 LYS B O 1
ATOM 2007 N N . PHE B 1 135 ? 9.918 7.142 11.548 1 98.17 135 PHE B N 1
ATOM 2008 C CA . PHE B 1 135 ? 11.107 7.824 12.046 1 98.17 135 PHE B CA 1
ATOM 2009 C C . PHE B 1 135 ? 11.009 9.326 11.806 1 98.17 135 PHE B C 1
ATOM 2011 O O . PHE B 1 135 ? 10.74 9.765 10.686 1 98.17 135 PHE B O 1
ATOM 2018 N N . VAL B 1 136 ? 11.131 10.081 12.915 1 95.53 136 VAL B N 1
ATOM 2019 C CA . VAL B 1 136 ? 11.05 11.534 12.814 1 95.53 136 VAL B CA 1
ATOM 2020 C C . VAL B 1 136 ? 12.294 12.165 13.435 1 95.53 136 VAL B C 1
ATOM 2022 O O . VAL B 1 136 ? 12.873 11.617 14.377 1 95.53 136 VAL B O 1
ATOM 2025 N N . GLN B 1 137 ? 13.286 12.65 12.634 1 81.59 137 GLN B N 1
ATOM 2026 C CA . GLN B 1 137 ? 14.456 13.295 13.22 1 81.59 137 GLN B CA 1
ATOM 2027 C C . GLN B 1 137 ? 14.111 14.685 13.748 1 81.59 137 GLN B C 1
ATOM 2029 O O . GLN B 1 137 ? 13.311 15.403 13.144 1 81.59 137 GLN B O 1
ATOM 2034 N N . THR B 1 138 ? 14.305 14.904 15.066 1 59.61 138 THR B N 1
ATOM 2035 C CA . THR B 1 138 ? 14.29 16.254 15.617 1 59.61 138 THR B CA 1
ATOM 2036 C C . THR B 1 138 ? 15.504 17.047 15.139 1 59.61 138 THR B C 1
ATOM 2038 O O . THR B 1 138 ? 16.571 16.477 14.905 1 59.61 138 THR B O 1
#

Secondary structure (DSSP, 8-state):
--HHHHHHHHHHHHHTSSSGGGGGTT-EEEEEETTEEEEEEE--GGGB-TTSBB-HHHHHHHHHHHHHHHHHTSSS----EEEEEEEEE----BTT-EEEEEEEEEEE-SSEEEEEEEEEETT--EEEEEEEEEE---/--HHHHHHHHHHHHHTSSSGGGGGTT-EEEEEETTEEEEEEE--GGGB-TTSBB-HHHHHHHHHHHHHHHHHTSSS----EEEEEEEEE----BTT-EEEEEEEEEEE-SSEEEEEEEEEETT--EEEEEEEEEE---

Radius of gyration: 17.76 Å; Cα contacts (8 Å, |Δi|>4): 735; chains: 2; bounding box: 46×56×38 Å

Foldseek 3Di:
DDLQVVLQVVLCVQLVDDDPSVLCVQKAWDDEAALKTKIKGADAPSQDDPVQWGDPVSVQVLFLPRNLSSVCRHPLNGSAAFDDKDKDFDATHGHGFMKMKMKGWPDDDQFKTKMKIFIAGPVRHTGMIMITMGTRHD/DDLQVVLQVVLCVQLVDDDPNVLCVQKAWDDEAALKTKIKGADAPSQDDPVQWGDPVSVQVLFLPRNLSSRCRHPLNGSAAFDDKDKDFDATHGHGFMKMKMKGWPDDDQFKTKMKIFIAGPVRHTGMIMITMGTDHD

Solvent-accessible surface area (backbone atoms only — not comparable to full-atom values): 13273 Å² total; per-residue (Å²): 129,55,52,40,56,50,50,46,53,54,49,50,55,44,27,70,44,66,30,41,52,30,81,50,59,73,52,41,77,75,45,41,40,80,13,23,21,32,32,37,34,60,39,43,66,56,38,14,37,98,85,49,24,59,20,68,33,52,53,46,27,49,42,53,49,41,34,27,55,2,34,33,35,29,92,84,50,48,58,55,44,71,39,34,38,37,37,40,46,70,44,87,44,42,70,67,38,52,35,39,40,41,15,36,47,79,40,76,57,70,48,45,29,39,28,40,28,42,32,23,37,85,87,62,52,61,28,32,38,30,40,39,33,25,43,34,85,119,128,56,52,40,56,52,52,47,52,54,48,49,56,45,27,71,44,67,30,40,52,28,81,50,59,73,54,41,77,78,44,40,42,79,12,23,21,32,32,38,34,59,37,43,65,56,38,14,37,98,85,49,24,58,20,67,32,53,53,47,27,49,43,52,51,41,35,27,55,3,33,33,35,30,91,83,50,50,57,53,44,70,38,35,39,36,36,41,47,70,43,87,44,42,70,66,40,52,36,38,40,40,15,36,47,77,40,74,58,68,48,46,29,38,28,39,28,41,31,23,38,85,88,64,51,62,28,31,38,28,39,38,33,25,42,32,85,117

Organism: Laodelphax striatellus (NCBI:txid195883)

InterPro dom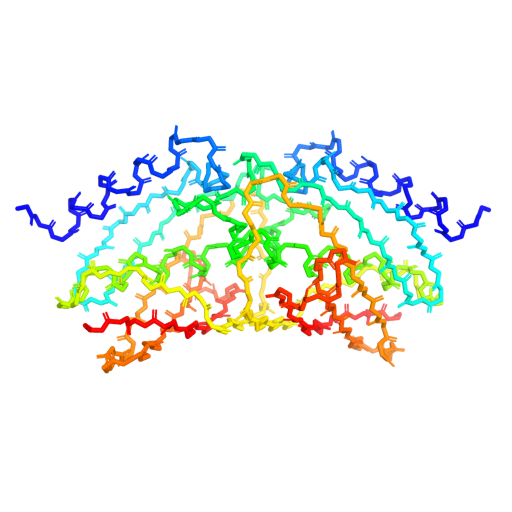ains:
  IPR003736 Phenylacetic acid degradation-related domain [TIGR00369] (28-133)
  IPR006683 Thioesterase domain [PF03061] (52-127)
  IPR029069 HotDog domain superfamily [SSF54637] (7-134)
  IPR039298 Acyl-coenzyme A thioesterase 13 [PTHR21660] (3-136)